Protein AF-A0A7S1G9P9-F1 (afdb_monomer)

Structure (mmCIF, N/CA/C/O backbone):
data_AF-A0A7S1G9P9-F1
#
_entry.id   AF-A0A7S1G9P9-F1
#
loop_
_atom_site.group_PDB
_atom_site.id
_atom_site.type_symbol
_atom_site.label_atom_id
_atom_site.label_alt_id
_atom_site.label_comp_id
_atom_site.label_asym_id
_atom_site.label_entity_id
_atom_site.label_seq_id
_atom_site.pdbx_PDB_ins_code
_atom_site.Cartn_x
_atom_site.Cartn_y
_atom_site.Cartn_z
_atom_site.occupancy
_atom_site.B_iso_or_equiv
_atom_site.auth_seq_id
_atom_site.auth_comp_id
_atom_site.auth_asym_id
_atom_site.auth_atom_id
_atom_site.pdbx_PDB_model_num
ATOM 1 N N . ASP A 1 1 ? -105.209 -19.231 153.000 1.00 52.22 1 ASP A N 1
ATOM 2 C CA . ASP A 1 1 ? -105.250 -20.057 151.780 1.00 52.22 1 ASP A CA 1
ATOM 3 C C . ASP A 1 1 ? -103.892 -20.227 151.129 1.00 52.22 1 ASP A C 1
ATOM 5 O O . ASP A 1 1 ? -103.325 -19.283 150.591 1.00 52.22 1 ASP A O 1
ATOM 9 N N . ALA A 1 2 ? -103.395 -21.463 151.165 1.00 59.12 2 ALA A N 1
ATOM 10 C CA . ALA A 1 2 ? -102.141 -21.911 150.561 1.00 59.12 2 ALA A CA 1
ATOM 11 C C . ALA A 1 2 ? -102.110 -21.806 149.017 1.00 59.12 2 ALA A C 1
ATOM 13 O O . ALA A 1 2 ? -101.038 -21.854 148.422 1.00 59.12 2 ALA A O 1
ATOM 14 N N . ALA A 1 3 ? -103.263 -21.606 148.366 1.00 60.81 3 ALA A N 1
ATOM 15 C CA . ALA A 1 3 ? -103.388 -21.501 146.910 1.00 60.81 3 ALA A CA 1
ATOM 16 C C . ALA A 1 3 ? -102.737 -20.234 146.322 1.00 60.81 3 ALA A C 1
ATOM 18 O O . ALA A 1 3 ? -102.156 -20.283 145.240 1.00 60.81 3 ALA A O 1
ATOM 19 N N . VAL A 1 4 ? -102.784 -19.104 147.039 1.00 64.88 4 VAL A N 1
ATOM 20 C CA . VAL A 1 4 ? -102.130 -17.855 146.600 1.00 64.88 4 VAL A CA 1
ATOM 21 C C . VAL A 1 4 ? -100.609 -17.977 146.728 1.00 64.88 4 VAL A C 1
ATOM 23 O O . VAL A 1 4 ? -99.884 -17.596 145.816 1.00 64.88 4 VAL A O 1
ATOM 26 N N . ALA A 1 5 ? -100.123 -18.596 147.808 1.00 64.06 5 ALA A N 1
ATOM 27 C CA . ALA A 1 5 ? -98.699 -18.868 148.002 1.00 64.06 5 ALA A CA 1
ATOM 28 C C . ALA A 1 5 ? -98.141 -19.868 146.969 1.00 64.06 5 ALA A C 1
ATOM 30 O O . ALA A 1 5 ? -97.033 -19.674 146.477 1.00 64.06 5 ALA A O 1
ATOM 31 N N . ALA A 1 6 ? -98.916 -20.892 146.587 1.00 70.94 6 ALA A N 1
ATOM 32 C CA . ALA A 1 6 ? -98.535 -21.853 145.550 1.00 70.94 6 ALA A CA 1
ATOM 33 C C . ALA A 1 6 ? -98.435 -21.207 144.157 1.00 70.94 6 ALA A C 1
ATOM 35 O O . ALA A 1 6 ? -97.444 -21.422 143.468 1.00 70.94 6 ALA A O 1
ATOM 36 N N . ARG A 1 7 ? -99.394 -20.346 143.779 1.00 74.06 7 ARG A N 1
ATOM 37 C CA . ARG A 1 7 ? -99.351 -19.598 142.507 1.00 74.06 7 ARG A CA 1
ATOM 38 C C . ARG A 1 7 ? -98.214 -18.579 142.454 1.00 74.06 7 ARG A C 1
ATOM 40 O O . ARG A 1 7 ? -97.624 -18.390 141.400 1.00 74.06 7 ARG A O 1
ATOM 47 N N . ILE A 1 8 ? -97.886 -17.940 143.580 1.00 73.44 8 ILE A N 1
ATOM 48 C CA . ILE A 1 8 ? -96.719 -17.050 143.682 1.00 73.44 8 ILE A CA 1
ATOM 49 C C . ILE A 1 8 ? -95.415 -17.852 143.552 1.00 73.44 8 ILE A C 1
ATOM 51 O O . ILE A 1 8 ? -94.499 -17.407 142.870 1.00 73.44 8 ILE A O 1
ATOM 55 N N . ALA A 1 9 ? -95.330 -19.043 144.154 1.00 73.75 9 ALA A N 1
ATOM 56 C CA . ALA A 1 9 ? -94.164 -19.918 144.034 1.00 73.75 9 ALA A CA 1
ATOM 57 C C . ALA A 1 9 ?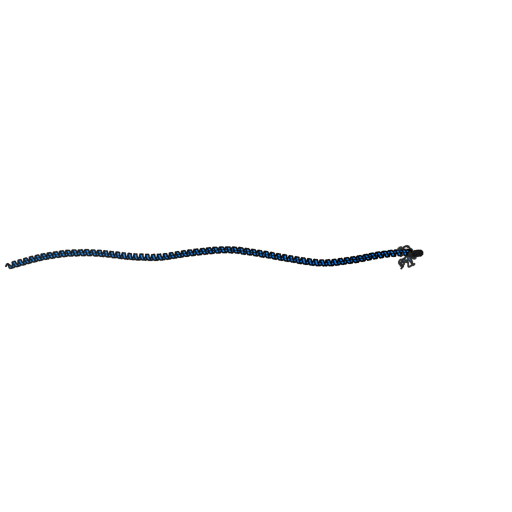 -94.001 -20.509 142.620 1.00 73.75 9 ALA A C 1
ATOM 59 O O . ALA A 1 9 ? -92.878 -20.653 142.146 1.00 73.75 9 ALA A O 1
ATOM 60 N N . GLU A 1 10 ? -95.100 -20.835 141.942 1.00 77.38 10 GLU A N 1
ATOM 61 C CA . GLU A 1 10 ? -95.117 -21.297 140.550 1.00 77.38 10 GLU A CA 1
ATOM 62 C C . GLU A 1 10 ? -94.720 -20.174 139.588 1.00 77.38 10 GLU A C 1
ATOM 64 O O . GLU A 1 10 ? -93.777 -20.344 138.820 1.00 77.38 10 GLU A O 1
ATOM 69 N N . ALA A 1 11 ? -95.307 -18.982 139.736 1.00 77.38 11 ALA A N 1
ATOM 70 C CA . ALA A 1 11 ? -94.913 -17.796 138.978 1.00 77.38 11 ALA A CA 1
ATOM 71 C C . ALA A 1 11 ? -93.448 -17.394 139.231 1.00 77.38 11 ALA A C 1
ATOM 73 O O . ALA A 1 11 ? -92.773 -16.927 138.319 1.00 77.38 11 ALA A O 1
ATOM 74 N N . ALA A 1 12 ? -92.924 -17.596 140.446 1.00 77.06 12 ALA A N 1
ATOM 75 C CA . ALA A 1 12 ? -91.512 -17.368 140.752 1.00 77.06 12 ALA A CA 1
ATOM 76 C C . ALA A 1 12 ? -90.592 -18.387 140.058 1.00 77.06 12 ALA A C 1
ATOM 78 O O . ALA A 1 12 ? -89.551 -17.994 139.538 1.00 77.06 12 ALA A O 1
ATOM 79 N N . ARG A 1 13 ? -90.979 -19.672 139.994 1.00 78.81 13 ARG A N 1
ATOM 80 C CA . ARG A 1 13 ? -90.234 -20.699 139.241 1.00 78.81 13 ARG A CA 1
ATOM 81 C C . ARG A 1 13 ? -90.278 -20.449 137.739 1.00 78.81 13 ARG A C 1
ATOM 83 O O . ARG A 1 13 ? -89.251 -20.580 137.084 1.00 78.81 13 ARG A O 1
ATOM 90 N N . GLU A 1 14 ? -91.432 -20.067 137.200 1.00 81.44 14 GLU A N 1
ATOM 91 C CA . GLU A 1 14 ? -91.577 -19.695 135.790 1.00 81.44 14 GLU A CA 1
ATOM 92 C C . GLU A 1 14 ? -90.767 -18.440 135.460 1.00 81.44 14 GLU A C 1
ATOM 94 O O . GLU A 1 14 ? -90.080 -18.407 134.445 1.00 81.44 14 GLU A O 1
ATOM 99 N N . ALA A 1 15 ? -90.769 -17.430 136.334 1.00 79.00 15 ALA A N 1
ATOM 100 C CA . ALA A 1 15 ? -89.929 -16.246 136.175 1.00 79.00 15 ALA A CA 1
ATOM 101 C C . ALA A 1 15 ? -88.429 -16.583 136.251 1.00 79.00 15 ALA A C 1
ATOM 103 O O . ALA A 1 15 ? -87.634 -16.011 135.505 1.00 79.00 15 ALA A O 1
ATOM 104 N N . GLU A 1 16 ? -88.026 -17.521 137.113 1.00 81.69 16 GLU A N 1
ATOM 105 C CA . GLU A 1 16 ? -86.642 -17.995 137.209 1.00 81.69 16 GLU A CA 1
ATOM 106 C C . GLU A 1 16 ? -86.222 -18.795 135.964 1.00 81.69 16 GLU A C 1
ATOM 108 O O . GLU A 1 16 ? -85.123 -18.598 135.444 1.00 81.69 16 GLU A O 1
ATOM 113 N N . GLU A 1 17 ? -87.102 -19.651 135.446 1.00 82.81 17 GLU A N 1
ATOM 114 C CA . GLU A 1 17 ? -86.876 -20.425 134.224 1.00 82.81 17 GLU A CA 1
ATOM 115 C C . GLU A 1 17 ? -86.828 -19.522 132.985 1.00 82.81 17 GLU A C 1
ATOM 117 O O . GLU A 1 17 ? -85.886 -19.596 132.198 1.00 82.81 17 GLU A O 1
ATOM 122 N N . LEU A 1 18 ? -87.763 -18.577 132.857 1.00 83.75 18 LEU A N 1
ATOM 123 C CA . LEU A 1 18 ? -87.737 -17.555 131.810 1.00 83.75 18 LEU A CA 1
ATOM 124 C C . LEU A 1 18 ? -86.490 -16.671 131.918 1.00 83.75 18 LEU A C 1
ATOM 126 O O . LEU A 1 18 ? -85.924 -16.299 130.893 1.00 83.75 18 LEU A O 1
ATOM 130 N N . SER A 1 19 ? -86.015 -16.370 133.130 1.00 83.06 19 SER A N 1
ATOM 131 C CA . SER A 1 19 ? -84.755 -15.648 133.355 1.00 83.06 19 SER A CA 1
ATOM 132 C C . SER A 1 19 ? -83.538 -16.459 132.888 1.00 83.06 19 SER A C 1
ATOM 134 O O . SER A 1 19 ? -82.663 -15.917 132.207 1.00 83.06 19 SER A O 1
ATOM 136 N N . LYS A 1 20 ? -83.500 -17.773 133.157 1.00 84.56 20 LYS A N 1
ATOM 137 C CA . LYS A 1 20 ? -82.455 -18.692 132.660 1.00 84.56 20 LYS A CA 1
ATOM 138 C C . LYS A 1 20 ? -82.486 -18.833 131.136 1.00 84.56 20 LYS A C 1
ATOM 140 O O . LYS A 1 20 ? -81.432 -18.798 130.493 1.00 84.56 20 LYS A O 1
ATOM 145 N N . GLN A 1 21 ? -83.673 -18.929 130.542 1.00 86.06 21 GLN A N 1
ATOM 146 C CA . GLN A 1 21 ? -83.865 -18.965 129.090 1.00 86.06 21 GLN A CA 1
ATOM 147 C C . GLN A 1 21 ? -83.469 -17.636 128.431 1.00 86.06 21 GLN A C 1
ATOM 149 O O . GLN A 1 21 ? -82.783 -17.626 127.412 1.00 86.06 21 GLN A O 1
ATOM 154 N N . LEU A 1 22 ? -83.792 -16.496 129.048 1.00 86.12 22 LEU A N 1
ATOM 155 C CA . LEU A 1 22 ? -83.319 -15.180 128.609 1.00 86.12 22 LEU A CA 1
ATOM 156 C C . LEU A 1 22 ? -81.799 -15.051 128.719 1.00 86.12 22 LEU A C 1
ATOM 158 O O . LEU A 1 22 ? -81.176 -14.482 127.826 1.00 86.12 22 LEU A O 1
ATOM 162 N N . ALA A 1 23 ? -81.184 -15.574 129.780 1.00 84.06 23 ALA A N 1
ATOM 163 C CA . ALA A 1 23 ? -79.733 -15.556 129.950 1.00 84.06 23 ALA A CA 1
ATOM 164 C C . ALA A 1 23 ? -79.017 -16.418 128.893 1.00 84.06 23 ALA A C 1
ATOM 166 O O . ALA A 1 23 ? -78.029 -15.978 128.305 1.00 84.06 23 ALA A O 1
ATOM 167 N N . THR A 1 24 ? -79.541 -17.609 128.591 1.00 85.69 24 THR A N 1
ATOM 168 C CA . THR A 1 24 ? -79.005 -18.507 127.550 1.00 85.69 24 THR A CA 1
ATOM 169 C C . THR A 1 24 ? -79.242 -17.970 126.136 1.00 85.69 24 THR A C 1
ATOM 171 O O . THR A 1 24 ? -78.318 -17.973 125.320 1.00 85.69 24 THR A O 1
ATOM 174 N N . ALA A 1 25 ? -80.422 -17.416 125.846 1.00 85.94 25 ALA A N 1
ATOM 175 C CA . ALA A 1 25 ? -80.708 -16.721 124.590 1.00 85.94 25 ALA A CA 1
ATOM 176 C C . ALA A 1 25 ? -79.814 -15.480 124.403 1.00 85.94 25 ALA A C 1
ATOM 178 O O . ALA A 1 25 ? -79.300 -15.237 123.314 1.00 85.94 25 ALA A O 1
ATOM 179 N N . ARG A 1 26 ? -79.547 -14.716 125.473 1.00 87.38 26 ARG A N 1
ATOM 180 C CA . ARG A 1 26 ? -78.592 -13.593 125.441 1.00 87.38 26 ARG A CA 1
ATOM 181 C C . ARG A 1 26 ? -77.159 -14.063 125.203 1.00 87.38 26 ARG A C 1
ATOM 183 O O . ARG A 1 26 ? -76.453 -13.437 124.420 1.00 87.38 26 ARG A O 1
ATOM 190 N N . GLY A 1 27 ? -76.738 -15.163 125.828 1.00 87.94 27 GLY A N 1
ATOM 191 C CA . GLY A 1 27 ? -75.409 -15.747 125.624 1.00 87.94 27 GLY A CA 1
ATOM 192 C C . GLY A 1 27 ? -75.198 -16.275 124.202 1.00 87.94 27 GLY A C 1
ATOM 193 O O . GLY A 1 27 ? -74.162 -16.018 123.592 1.00 87.94 27 GLY A O 1
ATOM 194 N N . THR A 1 28 ? -76.197 -16.957 123.638 1.00 88.06 28 THR A N 1
ATOM 195 C CA . THR A 1 28 ? -76.167 -17.437 122.245 1.00 88.06 28 THR A CA 1
ATOM 196 C C . THR A 1 28 ? -76.228 -16.286 121.243 1.00 88.06 28 THR A C 1
ATOM 198 O O . THR A 1 28 ? -75.443 -16.273 120.301 1.00 88.06 28 THR A O 1
ATOM 201 N N . ALA A 1 29 ? -77.060 -15.267 121.476 1.00 88.06 29 ALA A N 1
ATOM 202 C CA . ALA A 1 29 ? -77.083 -14.059 120.652 1.00 88.06 29 ALA A CA 1
ATOM 203 C C . ALA A 1 29 ? -75.747 -13.297 120.698 1.00 88.06 29 ALA A C 1
ATOM 205 O O . ALA A 1 29 ? -75.273 -12.837 119.662 1.00 88.06 29 ALA A O 1
ATOM 206 N N . ALA A 1 30 ? -75.110 -13.201 121.871 1.00 88.00 30 ALA A N 1
ATOM 207 C CA . ALA A 1 30 ? -73.782 -12.606 122.011 1.00 88.00 30 ALA A CA 1
ATOM 208 C C . ALA A 1 30 ? -72.706 -13.415 121.268 1.00 88.00 30 ALA A C 1
ATOM 210 O O . ALA A 1 30 ? -71.861 -12.828 120.596 1.00 88.00 30 ALA A O 1
ATOM 211 N N . ARG A 1 31 ? -72.766 -14.753 121.324 1.00 90.06 31 ARG A N 1
ATOM 212 C CA . ARG A 1 31 ? -71.860 -15.640 120.580 1.00 90.06 31 ARG A CA 1
ATOM 213 C C . ARG A 1 31 ? -72.041 -15.507 119.070 1.00 90.06 31 ARG A C 1
ATOM 215 O O . ARG A 1 31 ? -71.058 -15.300 118.370 1.00 90.06 31 ARG A O 1
ATOM 222 N N . ASN A 1 32 ? -73.281 -15.549 118.590 1.00 90.44 32 ASN A N 1
ATOM 223 C CA . ASN A 1 32 ? -73.597 -15.388 117.172 1.00 90.44 32 ASN A CA 1
ATOM 224 C C . ASN A 1 32 ? -73.194 -13.998 116.668 1.00 90.44 32 ASN A C 1
ATOM 226 O O . ASN A 1 32 ? -72.708 -13.876 115.550 1.00 90.44 32 ASN A O 1
ATOM 230 N N . ARG A 1 33 ? -73.346 -12.951 117.493 1.00 90.56 33 ARG A N 1
ATOM 231 C CA . ARG A 1 33 ? -72.864 -11.605 117.162 1.00 90.56 33 ARG A CA 1
ATOM 232 C C . ARG A 1 33 ? -71.337 -11.569 117.063 1.00 90.56 33 ARG A C 1
ATOM 234 O O . ARG A 1 33 ? -70.830 -11.056 116.077 1.00 90.56 33 ARG A O 1
ATOM 241 N N . ALA A 1 34 ? -70.618 -12.170 118.011 1.00 90.25 34 ALA A N 1
ATOM 242 C CA . ALA A 1 34 ? -69.158 -12.251 117.958 1.00 90.25 34 ALA A CA 1
ATOM 243 C C . ALA A 1 34 ? -68.649 -13.089 116.766 1.00 90.25 34 ALA A C 1
ATOM 245 O O . ALA A 1 34 ? -67.627 -12.762 116.169 1.00 90.25 34 ALA A O 1
ATOM 246 N N . GLU A 1 35 ? -69.344 -14.169 116.400 1.00 92.12 35 GLU A N 1
ATOM 247 C CA . GLU A 1 35 ? -69.029 -14.976 115.212 1.00 92.12 35 GLU A CA 1
ATOM 248 C C . GLU A 1 35 ? -69.340 -14.225 113.911 1.00 92.12 35 GLU A C 1
ATOM 250 O O . GLU A 1 35 ? -68.529 -14.267 112.988 1.00 92.12 35 GLU A O 1
ATOM 255 N N . ALA A 1 36 ? -70.447 -13.479 113.849 1.00 92.19 36 ALA A N 1
ATOM 256 C CA . ALA A 1 36 ? -70.775 -12.617 112.716 1.00 92.19 36 ALA A CA 1
ATOM 257 C C . ALA A 1 36 ? -69.773 -11.465 112.562 1.00 92.19 36 ALA A C 1
ATOM 259 O O . ALA A 1 36 ? -69.344 -11.187 111.449 1.00 92.19 36 ALA A O 1
ATOM 260 N N . GLU A 1 37 ? -69.345 -10.839 113.662 1.00 92.38 37 GLU A N 1
ATOM 261 C CA . GLU A 1 37 ? -68.289 -9.819 113.659 1.00 92.38 37 GLU A CA 1
ATOM 262 C C . GLU A 1 37 ? -66.961 -10.403 113.158 1.00 92.38 37 GLU A C 1
ATOM 264 O O . GLU A 1 37 ? -66.333 -9.821 112.277 1.00 92.38 37 GLU A O 1
ATOM 269 N N . LYS A 1 38 ? -66.566 -11.597 113.623 1.00 93.94 38 LYS A N 1
ATOM 270 C CA . LYS A 1 38 ? -65.375 -12.297 113.109 1.00 93.94 38 LYS A CA 1
ATOM 271 C C . LYS A 1 38 ? -65.489 -12.624 111.619 1.00 93.94 38 LYS A C 1
ATOM 273 O O . LYS A 1 38 ? -64.555 -12.351 110.868 1.00 93.94 38 LYS A O 1
ATOM 278 N N . ALA A 1 39 ? -66.616 -13.179 111.176 1.00 93.19 39 ALA A N 1
ATOM 279 C CA . ALA A 1 39 ? -66.850 -13.483 109.766 1.00 93.19 39 ALA A CA 1
ATOM 280 C C . ALA A 1 39 ? -66.832 -12.213 108.906 1.00 93.19 39 ALA A C 1
ATOM 282 O O . ALA A 1 39 ? -66.238 -12.217 107.832 1.00 93.19 39 ALA A O 1
ATOM 283 N N . GLN A 1 40 ? -67.406 -11.114 109.401 1.00 93.31 40 GLN A N 1
ATOM 284 C CA . GLN A 1 40 ? -67.388 -9.822 108.725 1.00 93.31 40 GLN A CA 1
ATOM 285 C C . GLN A 1 40 ? -65.957 -9.294 108.589 1.00 93.31 40 GLN A C 1
ATOM 287 O O . GLN A 1 40 ? -65.548 -8.957 107.484 1.00 93.31 40 GLN A O 1
ATOM 292 N N . THR A 1 41 ? -65.154 -9.333 109.660 1.00 93.56 41 THR A N 1
ATOM 293 C CA . THR A 1 41 ? -63.737 -8.936 109.574 1.00 93.56 41 THR A CA 1
ATOM 294 C C . THR A 1 41 ? -62.936 -9.799 108.596 1.00 93.56 41 THR A C 1
ATOM 296 O O . THR A 1 41 ? -62.088 -9.272 107.883 1.00 93.56 41 THR A O 1
ATOM 299 N N . ALA A 1 42 ? -63.222 -11.104 108.504 1.00 94.06 42 ALA A N 1
ATOM 300 C CA . ALA A 1 42 ? -62.576 -11.993 107.538 1.00 94.06 42 ALA A CA 1
ATOM 301 C C . ALA A 1 42 ? -63.010 -11.704 106.090 1.00 94.06 42 ALA A C 1
ATOM 303 O O . ALA A 1 42 ? -62.177 -11.723 105.188 1.00 94.06 42 ALA A O 1
ATOM 304 N N . VAL A 1 43 ? -64.293 -11.402 105.860 1.00 95.50 43 VAL A N 1
ATOM 305 C CA . VAL A 1 43 ? -64.803 -10.976 104.546 1.00 95.50 43 VAL A CA 1
ATOM 306 C C . VAL A 1 43 ? -64.173 -9.653 104.127 1.00 95.50 43 VAL A C 1
ATOM 308 O O . VAL A 1 43 ? -63.791 -9.506 102.970 1.00 95.50 43 VAL A O 1
ATOM 311 N N . ASP A 1 44 ? -64.041 -8.703 105.049 1.00 93.94 44 ASP A N 1
ATOM 312 C CA . ASP A 1 44 ? -63.436 -7.404 104.761 1.00 93.94 44 ASP A CA 1
ATOM 313 C C . ASP A 1 44 ? -61.930 -7.535 104.481 1.00 93.94 44 ASP A C 1
ATOM 315 O O . ASP A 1 44 ? -61.436 -6.915 103.541 1.00 93.94 44 ASP A O 1
ATOM 319 N N . ALA A 1 45 ? -61.221 -8.414 105.200 1.00 94.31 45 ALA A N 1
ATOM 320 C CA . ALA A 1 45 ? -59.829 -8.756 104.903 1.00 94.31 45 ALA A CA 1
ATOM 321 C C . ALA A 1 45 ? -59.678 -9.407 103.516 1.00 94.31 45 ALA A C 1
ATOM 323 O O . ALA A 1 45 ? -58.871 -8.952 102.711 1.00 94.31 45 ALA A O 1
ATOM 324 N N . ALA A 1 46 ? -60.510 -10.402 103.191 1.00 94.81 46 ALA A N 1
ATOM 325 C CA . ALA A 1 46 ? -60.488 -11.055 101.882 1.00 94.81 46 ALA A CA 1
ATOM 326 C C . ALA A 1 46 ? -60.855 -10.092 100.738 1.00 94.81 46 ALA A C 1
ATOM 328 O O . ALA A 1 46 ? -60.317 -10.194 99.639 1.00 94.81 46 ALA A O 1
ATOM 329 N N . ARG A 1 47 ? -61.762 -9.135 100.982 1.00 94.94 47 ARG A N 1
ATOM 330 C CA . ARG A 1 47 ? -62.086 -8.070 100.020 1.00 94.94 47 ARG A CA 1
ATOM 331 C C . ARG A 1 47 ? -60.913 -7.123 99.802 1.00 94.94 47 ARG A C 1
ATOM 333 O O . ARG A 1 47 ? -60.690 -6.726 98.664 1.00 94.94 47 ARG A O 1
ATOM 340 N N . ALA A 1 48 ? -60.185 -6.771 100.860 1.00 94.88 48 ALA A N 1
ATOM 341 C CA . ALA A 1 48 ? -58.988 -5.946 100.751 1.00 94.88 48 ALA A CA 1
ATOM 342 C C . ALA A 1 48 ? -57.879 -6.671 99.971 1.00 94.88 48 ALA A C 1
ATOM 344 O O . ALA A 1 48 ? -57.305 -6.086 99.060 1.00 94.88 48 ALA A O 1
ATOM 345 N N . GLU A 1 49 ? -57.634 -7.954 100.255 1.00 95.88 49 GLU A N 1
ATOM 346 C CA . GLU A 1 49 ? -56.676 -8.773 99.497 1.00 95.88 49 GLU A CA 1
ATOM 347 C C . GLU A 1 49 ? -57.076 -8.907 98.024 1.00 95.88 49 GLU A C 1
ATOM 349 O O . GLU A 1 49 ? -56.243 -8.722 97.140 1.00 95.88 49 GLU A O 1
ATOM 354 N N . LEU A 1 50 ? -58.358 -9.167 97.743 1.00 95.94 50 LEU A N 1
ATOM 355 C CA . LEU A 1 50 ? -58.857 -9.233 96.372 1.00 95.94 50 LEU A CA 1
ATOM 356 C C . LEU A 1 50 ? -58.639 -7.909 95.634 1.00 95.94 50 LEU A C 1
ATOM 358 O O . LEU A 1 50 ? -58.246 -7.945 94.474 1.00 95.94 50 LEU A O 1
ATOM 362 N N . ALA A 1 51 ? -58.863 -6.769 96.298 1.00 95.38 51 ALA A N 1
ATOM 363 C CA . ALA A 1 51 ? -58.643 -5.450 95.713 1.00 95.38 51 ALA A CA 1
ATOM 364 C C . ALA A 1 51 ? -57.169 -5.231 95.330 1.00 95.38 51 ALA A C 1
ATOM 366 O O . ALA A 1 51 ? -56.896 -4.828 94.201 1.00 95.38 51 ALA A O 1
ATOM 367 N N . VAL A 1 52 ? -56.233 -5.577 96.223 1.00 96.19 52 VAL A N 1
ATOM 368 C CA . VAL A 1 52 ? -54.787 -5.482 95.953 1.00 96.19 52 VAL A CA 1
ATOM 369 C C . VAL A 1 52 ? -54.389 -6.381 94.783 1.00 96.19 52 VAL A C 1
ATOM 371 O O . VAL A 1 52 ? -53.770 -5.914 93.836 1.00 96.19 52 VAL A O 1
ATOM 374 N N . VAL A 1 53 ? -54.814 -7.648 94.781 1.00 96.00 53 VAL A N 1
ATOM 375 C CA . VAL A 1 53 ? -54.488 -8.586 93.692 1.00 96.00 53 VAL A CA 1
ATOM 376 C C . VAL A 1 53 ? -55.096 -8.141 92.360 1.00 96.00 53 VAL A C 1
ATOM 378 O O . VAL A 1 53 ? -54.498 -8.353 91.306 1.00 96.00 53 VAL A O 1
ATOM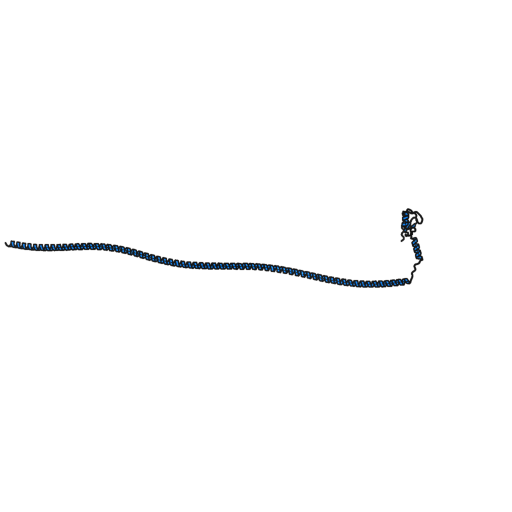 381 N N . THR A 1 54 ? -56.286 -7.530 92.367 1.00 95.50 54 THR A N 1
ATOM 382 C CA . THR A 1 54 ? -56.865 -6.978 91.134 1.00 95.50 54 THR A CA 1
ATOM 383 C C . THR A 1 54 ? -56.090 -5.777 90.609 1.00 95.50 54 THR A C 1
ATOM 385 O O . THR A 1 54 ? -55.930 -5.680 89.398 1.00 95.50 54 THR A O 1
ATOM 388 N N . GLU A 1 55 ? -55.585 -4.913 91.490 1.00 96.06 55 GLU A N 1
ATOM 389 C CA . GLU A 1 55 ? -54.753 -3.768 91.109 1.00 96.06 55 GLU A CA 1
ATOM 390 C C . GLU A 1 55 ? -53.410 -4.240 90.537 1.00 96.06 55 GLU A C 1
ATOM 392 O O . GLU A 1 55 ? -53.070 -3.878 89.414 1.00 96.06 55 GLU A O 1
ATOM 397 N N . GLU A 1 56 ? -52.723 -5.163 91.218 1.00 96.62 56 GLU A N 1
ATOM 398 C CA . GLU A 1 56 ? -51.479 -5.776 90.726 1.00 96.62 56 GLU A CA 1
ATOM 399 C C . GLU A 1 56 ? -51.676 -6.484 89.375 1.00 96.62 56 GLU A C 1
ATOM 401 O O . GLU A 1 56 ? -50.844 -6.377 88.473 1.00 96.62 56 GLU A O 1
ATOM 406 N N . ARG A 1 57 ? -52.794 -7.203 89.195 1.00 96.56 57 ARG A N 1
ATOM 407 C CA . ARG A 1 57 ? -53.142 -7.818 87.906 1.00 96.56 57 ARG A CA 1
ATOM 408 C C . ARG A 1 57 ? -53.284 -6.757 86.818 1.00 96.56 57 ARG A C 1
ATOM 410 O O . ARG A 1 57 ? -52.793 -6.974 85.715 1.00 96.56 57 ARG A O 1
ATOM 417 N N . ASP A 1 58 ? -53.988 -5.666 87.098 1.00 96.31 58 ASP A N 1
ATOM 418 C CA . ASP A 1 58 ? -54.252 -4.620 86.109 1.00 96.31 58 ASP A CA 1
ATOM 419 C C . ASP A 1 58 ? -52.966 -3.878 85.721 1.00 96.31 58 ASP A C 1
ATOM 421 O O . ASP A 1 58 ? -52.751 -3.603 84.538 1.00 96.31 58 ASP A O 1
ATOM 425 N N . GLU A 1 59 ? -52.060 -3.656 86.675 1.00 97.06 59 GLU A N 1
ATOM 426 C CA . GLU A 1 59 ? -50.716 -3.133 86.413 1.00 97.06 59 GLU A CA 1
ATOM 427 C C . GLU A 1 59 ? -49.892 -4.083 85.532 1.00 97.06 59 GLU A C 1
ATOM 429 O O . GLU A 1 59 ? -49.375 -3.668 84.493 1.00 97.06 59 GLU A O 1
ATOM 434 N N . LEU A 1 60 ? -49.832 -5.374 85.876 1.00 96.25 60 LEU A N 1
ATOM 435 C CA . LEU A 1 60 ? -49.113 -6.373 85.077 1.00 96.25 60 LEU A CA 1
ATOM 436 C C . LEU A 1 60 ? -49.696 -6.522 83.667 1.00 96.25 60 LEU A C 1
ATOM 438 O O . LEU A 1 60 ? -48.950 -6.702 82.706 1.00 96.25 60 LEU A O 1
ATOM 442 N N . MET A 1 61 ? -51.020 -6.439 83.518 1.00 97.06 61 MET A N 1
ATOM 443 C CA . MET A 1 61 ? -51.666 -6.474 82.205 1.00 97.06 61 MET A CA 1
ATOM 444 C C . MET A 1 61 ? -51.266 -5.265 81.355 1.00 97.06 61 MET A C 1
ATOM 446 O O . MET A 1 61 ? -50.923 -5.440 80.187 1.00 97.06 61 MET A O 1
ATOM 450 N N . SER A 1 62 ? -51.224 -4.068 81.947 1.00 96.94 62 SER A N 1
ATOM 451 C CA . SER A 1 62 ? -50.731 -2.855 81.284 1.00 96.94 62 SER A CA 1
ATOM 452 C C . SER A 1 62 ? -49.265 -2.994 80.842 1.00 96.94 62 SER A C 1
ATOM 454 O O . SER A 1 62 ? -48.910 -2.634 79.717 1.00 96.94 62 SER A O 1
ATOM 456 N N . GLU A 1 63 ? -48.405 -3.590 81.676 1.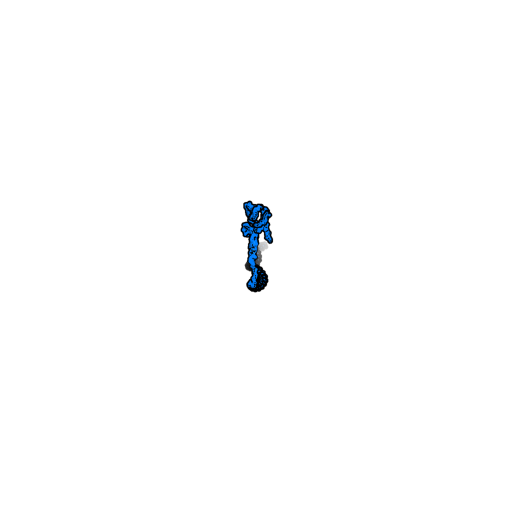00 97.62 63 GLU A N 1
ATOM 457 C CA . GLU A 1 63 ? -47.010 -3.864 81.306 1.00 97.62 63 GLU A CA 1
ATOM 458 C C . GLU A 1 63 ? -46.890 -4.873 80.155 1.00 97.62 63 GLU A C 1
ATOM 460 O O . GLU A 1 63 ? -46.101 -4.667 79.228 1.00 97.62 63 GLU A O 1
ATOM 465 N N . VAL A 1 64 ? -47.686 -5.947 80.170 1.00 97.44 64 VAL A N 1
ATOM 466 C CA . VAL A 1 64 ? -47.712 -6.945 79.088 1.00 97.44 64 VAL A CA 1
ATOM 467 C C . VAL A 1 64 ? -48.169 -6.312 77.776 1.00 97.44 64 VAL A C 1
ATOM 469 O O . VAL A 1 64 ? -47.571 -6.587 76.733 1.00 97.44 64 VAL A O 1
ATOM 472 N N . GLU A 1 65 ? -49.185 -5.450 77.808 1.00 97.31 65 GLU A N 1
ATOM 473 C CA . GLU A 1 65 ? -49.648 -4.709 76.631 1.00 97.31 65 GLU A CA 1
ATOM 474 C C . GLU A 1 65 ? -48.554 -3.774 76.092 1.00 97.31 65 GLU A C 1
ATOM 476 O O . GLU A 1 65 ? -48.275 -3.783 74.889 1.00 97.31 65 GLU A O 1
ATOM 481 N N . ALA A 1 66 ? -47.860 -3.041 76.970 1.00 97.62 66 ALA A N 1
ATOM 482 C CA . ALA A 1 66 ? -46.761 -2.158 76.585 1.00 97.62 66 ALA A CA 1
ATOM 483 C C . ALA A 1 66 ? -45.582 -2.921 75.952 1.00 97.62 66 ALA A C 1
ATOM 485 O O . ALA A 1 66 ? -45.053 -2.509 74.915 1.00 97.62 66 ALA A O 1
ATOM 486 N N . ILE A 1 67 ? -45.185 -4.056 76.539 1.00 97.19 67 ILE A N 1
ATOM 487 C CA . ILE A 1 67 ? -44.123 -4.920 76.001 1.00 97.19 67 ILE A CA 1
ATOM 488 C C . ILE A 1 67 ? -44.553 -5.536 74.668 1.00 97.19 67 ILE A C 1
ATOM 490 O O . ILE A 1 67 ? -43.743 -5.608 73.743 1.00 97.19 67 ILE A O 1
ATOM 494 N N . SER A 1 68 ? -45.814 -5.957 74.546 1.00 96.88 68 SER A N 1
ATOM 495 C CA . SER A 1 68 ? -46.343 -6.544 73.310 1.00 96.88 68 SER A CA 1
ATOM 496 C C . SER A 1 68 ? -46.318 -5.532 72.167 1.00 96.88 68 SER A C 1
ATOM 498 O O . SER A 1 68 ? -45.778 -5.843 71.107 1.00 96.88 68 SER A O 1
ATOM 500 N N . GLY A 1 69 ? -46.775 -4.298 72.406 1.00 97.62 69 GLY A N 1
ATOM 501 C CA . GLY A 1 69 ? -46.698 -3.219 71.417 1.00 97.62 69 GLY A CA 1
ATOM 502 C C . GLY A 1 69 ? -45.258 -2.904 71.000 1.00 97.62 69 GLY A C 1
ATOM 503 O O . GLY A 1 69 ? -44.947 -2.865 69.811 1.00 97.62 69 GLY A O 1
ATOM 504 N N . ALA A 1 70 ? -44.338 -2.784 71.965 1.00 97.56 70 ALA A N 1
ATOM 505 C CA . ALA A 1 70 ? -42.920 -2.574 71.667 1.00 97.56 70 ALA A CA 1
ATOM 506 C C . ALA A 1 70 ? -42.304 -3.745 70.876 1.00 97.56 70 ALA A C 1
ATOM 508 O O . ALA A 1 70 ? -41.452 -3.541 70.004 1.00 97.56 70 ALA A O 1
ATOM 509 N N . HIS A 1 71 ? -42.729 -4.981 71.156 1.00 97.62 71 HIS A N 1
ATOM 510 C CA . HIS A 1 71 ? -42.269 -6.149 70.420 1.00 97.62 71 HIS A CA 1
ATOM 511 C C . HIS A 1 71 ? -42.793 -6.154 68.982 1.00 97.62 71 HIS A C 1
ATOM 513 O O . HIS A 1 71 ? -42.006 -6.417 68.070 1.00 97.62 71 HIS A O 1
ATOM 519 N N . GLU A 1 72 ? -44.072 -5.847 68.770 1.00 97.88 72 GLU A N 1
ATOM 520 C CA . GLU A 1 72 ? -44.684 -5.728 67.443 1.00 97.88 72 GLU A CA 1
ATOM 521 C C . GLU A 1 72 ? -43.997 -4.641 66.607 1.00 97.88 72 GLU A C 1
ATOM 523 O O . GLU A 1 72 ? -43.599 -4.903 65.468 1.00 97.88 72 GLU A O 1
ATOM 528 N N . ASP A 1 73 ? -43.739 -3.468 67.192 1.00 98.00 73 ASP A N 1
ATOM 529 C CA . ASP A 1 73 ? -42.992 -2.387 66.542 1.00 98.00 73 ASP A CA 1
ATOM 530 C C . ASP A 1 73 ? -41.580 -2.836 66.142 1.00 98.00 73 ASP A C 1
ATOM 532 O O . ASP A 1 73 ? -41.139 -2.624 65.006 1.00 98.00 73 ASP A O 1
ATOM 536 N N . MET A 1 74 ? -40.866 -3.514 67.047 1.00 97.31 74 MET A N 1
ATOM 537 C CA . MET A 1 74 ? -39.534 -4.054 66.769 1.00 97.31 74 MET A CA 1
ATOM 538 C C . MET A 1 74 ? -39.569 -5.139 65.682 1.00 97.31 74 MET A C 1
ATOM 540 O O . MET A 1 74 ? -38.692 -5.172 64.815 1.00 97.31 74 MET A O 1
ATOM 544 N N . GLN A 1 75 ? -40.572 -6.023 65.686 1.00 97.56 75 GLN A N 1
ATOM 545 C CA . GLN A 1 75 ? -40.758 -7.025 64.633 1.00 97.56 75 GLN A CA 1
ATOM 546 C C . GLN A 1 75 ? -41.033 -6.358 63.279 1.00 97.56 75 GLN A C 1
ATOM 548 O O . GLN A 1 75 ? -40.428 -6.748 62.278 1.00 97.56 75 GLN A O 1
ATOM 553 N N . GLY A 1 76 ? -41.868 -5.315 63.246 1.00 97.56 76 GLY A N 1
ATOM 554 C CA . GLY A 1 76 ? -42.145 -4.528 62.045 1.00 97.56 76 GLY A CA 1
ATOM 555 C C . GLY A 1 76 ? -40.896 -3.836 61.494 1.00 97.56 76 GLY A C 1
ATOM 556 O O . GLY A 1 76 ? -40.622 -3.895 60.291 1.00 97.56 76 GLY A O 1
ATOM 557 N N . GLN A 1 77 ? -40.081 -3.241 62.370 1.00 97.38 77 GLN A N 1
ATOM 558 C CA . GLN A 1 77 ? -38.801 -2.639 61.987 1.00 97.38 77 GLN A CA 1
ATOM 559 C C . GLN A 1 77 ? -37.811 -3.681 61.451 1.00 97.38 77 GLN A C 1
ATOM 561 O O . GLN A 1 77 ? -37.212 -3.466 60.395 1.00 97.38 77 GLN A O 1
ATOM 566 N N . ASN A 1 78 ? -37.678 -4.831 62.117 1.00 97.06 78 ASN A N 1
ATOM 567 C CA . ASN A 1 78 ? -36.807 -5.918 61.664 1.00 97.06 78 ASN A CA 1
ATOM 568 C C . ASN A 1 78 ? -37.245 -6.478 60.306 1.00 97.06 78 ASN A C 1
ATOM 570 O O . ASN A 1 78 ? -36.406 -6.684 59.428 1.00 97.06 78 ASN A O 1
ATOM 574 N N . ALA A 1 79 ? -38.550 -6.667 60.088 1.00 97.62 79 ALA A N 1
ATOM 575 C CA . ALA A 1 79 ? -39.084 -7.103 58.801 1.00 97.62 79 ALA A CA 1
ATOM 576 C C . ALA A 1 79 ? -38.749 -6.104 57.682 1.00 97.62 79 ALA A C 1
ATOM 578 O O . ALA A 1 79 ? -38.315 -6.503 56.598 1.00 97.62 79 ALA A O 1
ATOM 579 N N . LYS A 1 80 ? -38.876 -4.799 57.959 1.00 97.94 80 LYS A N 1
ATOM 580 C CA . LYS A 1 80 ? -38.521 -3.736 57.012 1.00 97.94 80 LYS A CA 1
ATOM 581 C C . LYS A 1 80 ? -37.025 -3.720 56.689 1.00 97.94 80 LYS A C 1
ATOM 583 O O . LYS A 1 80 ? -36.666 -3.618 55.518 1.00 97.94 80 LYS A O 1
ATOM 588 N N . LEU A 1 81 ? -36.155 -3.843 57.693 1.00 98.00 81 LEU A N 1
ATOM 589 C CA . LEU A 1 81 ? -34.702 -3.887 57.489 1.00 98.00 81 LEU A CA 1
ATOM 590 C C . LEU A 1 81 ? -34.272 -5.128 56.695 1.00 98.00 81 LEU A C 1
ATOM 592 O O . LEU A 1 81 ? -33.430 -5.021 55.805 1.00 98.00 81 LEU A O 1
ATOM 596 N N . LEU A 1 82 ? -34.881 -6.287 56.958 1.00 97.81 82 LEU A N 1
ATOM 597 C CA . LEU A 1 82 ? -34.627 -7.513 56.196 1.00 97.81 82 LEU A CA 1
ATOM 598 C C . LEU A 1 82 ? -35.076 -7.392 54.736 1.00 97.81 82 LEU A C 1
ATOM 600 O O . LEU A 1 82 ? -34.365 -7.859 53.846 1.00 97.81 82 LEU A O 1
ATOM 604 N N . ALA A 1 83 ? -36.221 -6.755 54.473 1.00 97.44 83 ALA A N 1
ATOM 605 C CA . ALA A 1 83 ? -36.664 -6.473 53.109 1.00 97.44 83 ALA A CA 1
ATOM 606 C C . ALA A 1 83 ? -35.667 -5.554 52.383 1.00 97.44 83 ALA A C 1
ATOM 608 O O . ALA A 1 83 ? -35.190 -5.898 51.307 1.00 97.44 83 ALA A O 1
ATOM 609 N N . GLN A 1 84 ? -35.243 -4.460 53.026 1.00 97.81 84 GLN A N 1
ATOM 610 C CA . GLN A 1 84 ? -34.243 -3.544 52.465 1.00 97.81 84 GLN A CA 1
ATOM 611 C C . GLN A 1 84 ? -32.888 -4.215 52.200 1.00 97.81 84 GLN A C 1
ATOM 613 O O . GLN A 1 84 ? -32.227 -3.895 51.213 1.00 97.81 84 GLN A O 1
ATOM 618 N N . ALA A 1 85 ? -32.453 -5.133 53.069 1.00 97.31 85 ALA A N 1
ATOM 619 C CA . ALA A 1 85 ? -31.223 -5.891 52.863 1.00 97.31 85 ALA A CA 1
ATOM 620 C C . ALA A 1 85 ? -31.326 -6.802 51.630 1.00 97.31 85 ALA A C 1
ATOM 622 O O . ALA A 1 85 ? -30.409 -6.823 50.813 1.00 97.31 85 ALA A O 1
ATOM 623 N N . ARG A 1 86 ? -32.462 -7.489 51.456 1.00 97.56 86 ARG A N 1
ATOM 624 C CA . ARG A 1 86 ? -32.727 -8.327 50.275 1.00 97.56 86 ARG A CA 1
ATOM 625 C C . ARG A 1 86 ? -32.777 -7.511 48.987 1.00 97.56 86 ARG A C 1
ATOM 627 O O . ARG A 1 86 ? -32.181 -7.928 47.997 1.00 97.56 86 ARG A O 1
ATOM 634 N N . ASP A 1 87 ? -33.430 -6.352 49.012 1.00 97.44 87 ASP A N 1
ATOM 635 C CA . ASP A 1 87 ? -33.501 -5.459 47.851 1.00 97.44 87 ASP A CA 1
ATOM 636 C C . ASP A 1 87 ? -32.099 -4.974 47.456 1.00 97.44 87 ASP A C 1
ATOM 638 O O . ASP A 1 87 ? -31.705 -5.080 46.295 1.00 97.44 87 ASP A O 1
ATOM 642 N N . ARG A 1 88 ? -31.282 -4.560 48.435 1.00 97.56 88 ARG A N 1
ATOM 643 C CA . ARG A 1 88 ? -29.883 -4.180 48.183 1.00 97.56 88 ARG A CA 1
ATOM 644 C C . ARG A 1 88 ? -29.023 -5.333 47.682 1.00 97.56 88 ARG A C 1
ATOM 646 O O . ARG A 1 88 ? -28.173 -5.120 46.826 1.00 97.56 88 ARG A O 1
ATOM 653 N N . GLU A 1 89 ? -29.211 -6.549 48.187 1.00 97.62 89 GLU A N 1
ATOM 654 C CA . GLU A 1 89 ? -28.511 -7.726 47.661 1.00 97.62 89 GLU A CA 1
ATOM 655 C C . GLU A 1 89 ? -28.887 -8.005 46.202 1.00 97.62 89 GLU A C 1
ATOM 657 O O . GLU A 1 89 ? -28.016 -8.356 45.404 1.00 97.62 89 GLU A O 1
ATOM 662 N N . ALA A 1 90 ? -30.158 -7.827 45.832 1.00 97.50 90 ALA A N 1
ATOM 663 C CA . ALA A 1 90 ? -30.604 -7.963 44.451 1.00 97.50 90 ALA A CA 1
ATOM 664 C C . ALA A 1 90 ? -29.975 -6.889 43.546 1.00 97.50 90 ALA A C 1
ATOM 666 O O . ALA A 1 90 ? -29.440 -7.227 42.490 1.00 97.50 90 ALA A O 1
ATOM 667 N N . GLU A 1 91 ? -29.956 -5.627 43.983 1.00 97.44 91 GLU A N 1
ATOM 668 C CA . GLU A 1 91 ? -29.285 -4.524 43.279 1.00 97.44 91 GLU A CA 1
ATOM 669 C C . GLU A 1 91 ? -27.772 -4.753 43.134 1.00 97.44 91 GLU A C 1
ATOM 671 O O . GLU A 1 91 ? -27.191 -4.518 42.076 1.00 97.44 91 GLU A O 1
ATOM 676 N N . LEU A 1 92 ? -27.105 -5.256 44.176 1.00 97.44 92 LEU A N 1
ATOM 677 C CA . LEU A 1 92 ? -25.678 -5.566 44.105 1.00 97.44 92 LEU A CA 1
ATOM 678 C C . LEU A 1 92 ? -25.391 -6.674 43.090 1.00 97.44 92 LEU A C 1
ATOM 680 O O . LEU A 1 92 ? -24.412 -6.577 42.353 1.00 97.44 92 LEU A O 1
ATOM 684 N N . ARG A 1 93 ? -26.245 -7.700 43.003 1.00 97.62 93 ARG A N 1
ATOM 685 C CA . ARG A 1 93 ? -26.096 -8.771 42.005 1.00 97.62 93 ARG A CA 1
ATOM 686 C C . ARG A 1 93 ? -26.268 -8.256 40.578 1.00 97.62 93 ARG A C 1
ATOM 688 O O . ARG A 1 93 ? -25.496 -8.649 39.704 1.00 97.62 93 ARG A O 1
ATOM 695 N N . THR A 1 94 ? -27.239 -7.377 40.328 1.00 97.69 94 THR A N 1
ATOM 696 C CA . THR A 1 94 ? -27.432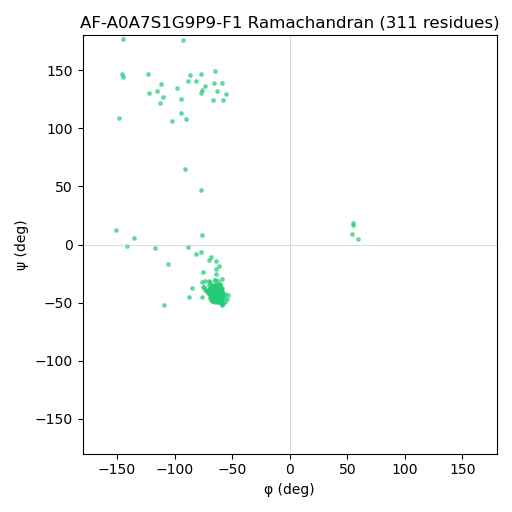 -6.802 38.986 1.00 97.69 94 THR A CA 1
ATOM 697 C C . THR A 1 94 ? -26.257 -5.911 38.591 1.00 97.69 94 THR A C 1
ATOM 699 O O . THR A 1 94 ? -25.741 -6.042 37.481 1.00 97.69 94 THR A O 1
ATOM 702 N N . LEU A 1 95 ? -25.757 -5.081 39.513 1.00 97.25 95 LEU A N 1
ATOM 703 C CA . LEU A 1 95 ? -24.558 -4.270 39.287 1.00 97.25 95 LEU A CA 1
ATOM 704 C C . LEU A 1 95 ? -23.311 -5.130 39.055 1.00 97.25 95 LEU A C 1
ATOM 706 O O . LEU A 1 95 ? -22.519 -4.822 38.169 1.00 97.25 95 LEU A O 1
ATOM 710 N N . GLN A 1 96 ? -23.141 -6.226 39.798 1.00 97.56 96 GLN A N 1
ATOM 711 C CA . GLN A 1 96 ? -22.035 -7.165 39.588 1.00 97.56 96 GLN A CA 1
ATOM 712 C C . GLN A 1 96 ? -22.071 -7.795 38.189 1.00 97.56 96 GLN A C 1
ATOM 714 O O . GLN A 1 96 ? -21.024 -7.871 37.547 1.00 97.56 96 GLN A O 1
ATOM 719 N N . SER A 1 97 ? -23.253 -8.184 37.692 1.00 97.19 97 SER A N 1
ATOM 720 C CA . SER A 1 97 ? -23.408 -8.682 36.314 1.00 97.19 97 SER A CA 1
ATOM 721 C C . SER A 1 97 ? -23.024 -7.615 35.292 1.00 97.19 97 SER A C 1
ATOM 723 O O . SER A 1 97 ? -22.198 -7.867 34.420 1.00 97.19 97 SER A O 1
ATOM 725 N N . ALA A 1 98 ? -23.542 -6.393 35.447 1.00 97.25 98 ALA A N 1
ATOM 726 C CA . ALA A 1 98 ? -23.252 -5.290 34.533 1.00 97.25 98 ALA A CA 1
ATOM 727 C C . ALA A 1 98 ? -21.755 -4.929 34.503 1.00 97.25 98 ALA A C 1
ATOM 729 O O . ALA A 1 98 ? -21.199 -4.659 33.440 1.00 97.25 98 ALA A O 1
ATOM 730 N N . VAL A 1 99 ? -21.075 -4.956 35.656 1.00 97.69 99 VAL A N 1
ATOM 731 C CA . VAL A 1 99 ? -19.623 -4.726 35.737 1.00 97.69 99 VAL A CA 1
ATOM 732 C C . VAL A 1 99 ? -18.845 -5.848 35.050 1.00 97.69 99 VAL A C 1
ATOM 734 O O . VAL A 1 99 ? -17.884 -5.560 34.337 1.00 97.69 99 VAL A O 1
ATOM 737 N N . ALA A 1 100 ? -19.250 -7.108 35.227 1.00 97.44 100 ALA A N 1
ATOM 738 C CA . ALA A 1 100 ? -18.613 -8.242 34.560 1.00 97.44 100 ALA A CA 1
ATOM 739 C C . ALA A 1 100 ? -18.778 -8.169 33.032 1.00 97.44 100 ALA A C 1
ATOM 741 O O . ALA A 1 100 ? -17.802 -8.342 32.300 1.00 97.44 100 ALA A O 1
ATOM 742 N N . GLU A 1 101 ? -19.978 -7.841 32.552 1.00 97.50 101 GLU A N 1
ATOM 743 C CA . GLU A 1 101 ? -20.267 -7.635 31.129 1.00 97.50 101 GLU A CA 1
ATOM 744 C C . GLU A 1 101 ? -19.459 -6.467 30.549 1.00 97.50 101 GLU A C 1
ATOM 746 O O . GLU A 1 101 ? -18.823 -6.610 29.504 1.00 97.50 101 GLU A O 1
ATOM 751 N N . ALA A 1 102 ? -19.404 -5.331 31.250 1.00 97.12 102 ALA A N 1
ATOM 752 C CA . ALA A 1 102 ? -18.617 -4.176 30.826 1.00 97.12 102 ALA A CA 1
ATOM 753 C C . ALA A 1 102 ? -17.108 -4.474 30.799 1.00 97.12 102 ALA A C 1
ATOM 755 O O . ALA A 1 102 ? -16.406 -4.023 29.892 1.00 97.12 102 ALA A O 1
ATOM 756 N N . ALA A 1 103 ? -16.598 -5.245 31.764 1.00 97.19 103 ALA A N 1
ATOM 757 C CA . ALA A 1 103 ? -15.203 -5.673 31.787 1.00 97.19 103 ALA A CA 1
ATOM 758 C C . ALA A 1 103 ? -14.878 -6.606 30.609 1.00 97.19 103 ALA A C 1
ATOM 760 O O . ALA A 1 103 ? -13.867 -6.401 29.939 1.00 97.19 103 ALA A O 1
ATOM 761 N N . ALA A 1 104 ? -15.755 -7.571 30.312 1.00 97.50 104 ALA A N 1
ATOM 762 C CA . ALA A 1 104 ? -15.604 -8.464 29.166 1.00 97.50 104 ALA A CA 1
ATOM 763 C C . ALA A 1 104 ? -15.643 -7.697 27.832 1.00 97.50 104 ALA A C 1
ATOM 765 O O . ALA A 1 104 ? -14.775 -7.893 26.983 1.00 97.50 104 ALA A O 1
ATOM 766 N N . ALA A 1 105 ? -16.588 -6.763 27.676 1.00 97.25 105 ALA A N 1
ATOM 767 C CA . ALA A 1 105 ? -16.684 -5.913 26.490 1.00 97.25 105 ALA A CA 1
ATOM 768 C C . ALA A 1 105 ? -15.444 -5.020 26.318 1.00 97.25 105 ALA A C 1
ATOM 770 O O . ALA A 1 105 ? -14.947 -4.853 25.205 1.00 97.25 105 ALA A O 1
ATOM 771 N N . LYS A 1 106 ? -14.908 -4.472 27.418 1.00 96.94 106 LYS A N 1
ATOM 772 C CA . LYS A 1 106 ? -13.675 -3.674 27.398 1.00 96.94 106 LYS A CA 1
ATOM 773 C C . LYS A 1 106 ? -12.467 -4.505 26.966 1.00 96.94 106 LYS A C 1
ATOM 775 O O . LYS A 1 106 ? -11.673 -4.021 26.164 1.00 96.94 106 LYS A O 1
ATOM 780 N N . GLU A 1 107 ? -12.327 -5.724 27.481 1.00 97.06 107 GLU A N 1
ATOM 781 C CA . GLU A 1 107 ? -11.234 -6.627 27.104 1.00 97.06 107 GLU A CA 1
ATOM 782 C C . GLU A 1 107 ? -11.322 -7.012 25.623 1.00 97.06 107 GLU A C 1
ATOM 784 O O . GLU A 1 107 ? -10.335 -6.922 24.890 1.00 97.06 107 GLU A O 1
ATOM 789 N N . GLN A 1 108 ? -12.525 -7.345 25.146 1.00 96.81 108 GLN A N 1
ATOM 790 C CA . GLN A 1 108 ? -12.756 -7.629 23.734 1.00 96.81 108 GLN A CA 1
ATOM 791 C C . GLN A 1 108 ? -12.399 -6.422 22.856 1.00 96.81 108 GLN A C 1
ATOM 793 O O . GLN A 1 108 ? -11.605 -6.566 21.925 1.00 96.81 108 GLN A O 1
ATOM 798 N N . ALA A 1 109 ? -12.895 -5.227 23.187 1.00 97.00 109 ALA A N 1
ATOM 799 C CA . ALA A 1 109 ? -12.594 -4.004 22.445 1.00 97.00 109 ALA A CA 1
ATOM 800 C C . ALA A 1 109 ? -11.088 -3.680 22.441 1.00 97.00 109 ALA A C 1
ATOM 802 O O . ALA A 1 109 ? -10.550 -3.262 21.416 1.00 97.00 109 ALA A O 1
ATOM 803 N N . ALA A 1 110 ? -10.384 -3.907 23.555 1.00 97.25 110 ALA A N 1
ATOM 804 C CA . ALA A 1 110 ? -8.935 -3.734 23.628 1.00 97.25 110 ALA A CA 1
ATOM 805 C C . ALA A 1 110 ? -8.191 -4.729 22.721 1.00 97.25 110 ALA A C 1
ATOM 807 O O . ALA A 1 110 ? -7.249 -4.341 22.025 1.00 97.25 110 ALA A O 1
ATOM 808 N N . SER A 1 111 ? -8.634 -5.990 22.679 1.00 96.69 111 SER A N 1
ATOM 809 C CA . SER A 1 111 ? -8.059 -7.017 21.803 1.00 96.69 111 SER A CA 1
ATOM 810 C C . SER A 1 111 ? -8.278 -6.708 20.315 1.00 96.69 111 SER A C 1
ATOM 812 O O . SER A 1 111 ? -7.350 -6.833 19.513 1.00 96.69 111 SER A O 1
ATOM 814 N N . GLU A 1 112 ? -9.469 -6.225 19.951 1.00 97.19 112 GLU A N 1
ATOM 815 C CA . GLU A 1 112 ? -9.816 -5.825 18.587 1.00 97.19 112 GLU A CA 1
ATOM 816 C C . GLU A 1 112 ? -9.033 -4.578 18.162 1.00 97.19 112 GLU A C 1
ATOM 818 O O . GLU A 1 112 ? -8.481 -4.545 17.060 1.00 97.19 112 GLU A O 1
ATOM 823 N N . ALA A 1 113 ? -8.899 -3.589 19.052 1.00 97.00 113 ALA A N 1
ATOM 824 C CA . ALA A 1 113 ? -8.074 -2.409 18.814 1.00 97.00 113 ALA A CA 1
ATOM 825 C C . ALA A 1 113 ? -6.604 -2.793 18.592 1.00 97.00 113 ALA A C 1
ATOM 827 O O . ALA A 1 113 ? -5.999 -2.361 17.613 1.00 97.00 113 ALA A O 1
ATOM 828 N N . ALA A 1 114 ? -6.042 -3.667 19.434 1.00 97.19 114 ALA A N 1
ATOM 829 C CA . ALA A 1 114 ? -4.674 -4.156 19.271 1.00 97.19 114 ALA A CA 1
ATOM 830 C C . ALA A 1 114 ? -4.482 -4.928 17.953 1.00 97.19 114 ALA A C 1
ATOM 832 O O . ALA A 1 114 ? -3.469 -4.751 17.273 1.00 97.19 114 ALA A O 1
ATOM 833 N N . ALA A 1 115 ? -5.454 -5.757 17.559 1.00 97.06 115 ALA A N 1
ATOM 834 C CA . ALA A 1 115 ? -5.428 -6.466 16.282 1.00 97.06 115 ALA A CA 1
ATOM 835 C C . ALA A 1 115 ? -5.515 -5.505 15.084 1.00 97.06 115 ALA A C 1
ATOM 837 O O . ALA A 1 115 ? -4.806 -5.692 14.095 1.00 97.06 115 ALA A O 1
ATOM 838 N N . SER A 1 116 ? -6.347 -4.464 15.173 1.00 95.69 116 SER A N 1
ATOM 839 C CA . SER A 1 116 ? -6.456 -3.431 14.141 1.00 95.69 116 SER A CA 1
ATOM 840 C C . SER A 1 116 ? -5.160 -2.635 13.996 1.00 95.69 116 SER A C 1
ATOM 842 O O . SER A 1 116 ? -4.728 -2.393 12.872 1.00 95.69 116 SER A O 1
ATOM 844 N N . THR A 1 117 ? -4.510 -2.270 15.105 1.00 97.12 117 THR A N 1
ATOM 845 C CA . THR A 1 117 ? -3.213 -1.580 15.076 1.00 97.12 117 THR A CA 1
ATOM 846 C C . THR A 1 117 ? -2.145 -2.440 14.405 1.00 97.12 117 THR A C 1
ATOM 848 O O . THR A 1 117 ? -1.473 -1.959 13.501 1.00 97.12 117 THR A O 1
ATOM 851 N N . ARG A 1 118 ? -2.055 -3.738 14.735 1.00 97.50 118 ARG A N 1
ATOM 852 C CA . ARG A 1 118 ? -1.113 -4.658 14.065 1.00 97.50 118 ARG A CA 1
ATOM 853 C C . ARG A 1 118 ? -1.335 -4.727 12.555 1.00 97.50 118 ARG A C 1
ATOM 855 O O . ARG A 1 118 ? -0.375 -4.654 11.799 1.00 97.50 118 ARG A O 1
ATOM 862 N N . LYS A 1 119 ? -2.594 -4.812 12.110 1.00 97.00 119 LYS A N 1
ATOM 863 C CA . LYS A 1 119 ? -2.928 -4.791 10.675 1.00 97.00 119 LYS A CA 1
ATOM 864 C C . LYS A 1 119 ? -2.531 -3.472 10.008 1.00 97.00 119 LYS A C 1
ATOM 866 O O . LYS A 1 119 ? -2.087 -3.487 8.865 1.00 97.00 119 LYS A O 1
ATOM 871 N N . ALA A 1 120 ? -2.699 -2.344 10.698 1.00 97.31 120 ALA A N 1
ATOM 872 C CA . ALA A 1 120 ? -2.280 -1.041 10.190 1.00 97.31 120 ALA A CA 1
ATOM 873 C C . ALA A 1 120 ? -0.750 -0.945 10.067 1.00 97.31 120 ALA A C 1
ATOM 875 O O . ALA A 1 120 ? -0.256 -0.472 9.044 1.00 97.31 120 ALA A O 1
ATOM 876 N N . ASP A 1 121 ? -0.008 -1.453 11.054 1.00 97.38 121 ASP A N 1
ATOM 877 C CA . ASP A 1 121 ? 1.457 -1.498 11.031 1.00 97.38 121 ASP A CA 1
ATOM 878 C C . ASP A 1 121 ? 1.976 -2.406 9.902 1.00 97.38 121 ASP A C 1
ATOM 880 O O . ASP A 1 121 ? 2.867 -2.012 9.148 1.00 97.38 121 ASP A O 1
ATOM 884 N N . GLU A 1 122 ? 1.380 -3.592 9.724 1.00 97.06 122 GLU A N 1
ATOM 885 C CA . GLU A 1 122 ? 1.691 -4.513 8.619 1.00 97.06 122 GLU A CA 1
ATOM 886 C C . GLU A 1 122 ? 1.408 -3.881 7.247 1.00 97.06 122 GLU A C 1
ATOM 888 O O . GLU A 1 122 ? 2.240 -3.962 6.341 1.00 97.06 122 GLU A O 1
ATOM 893 N N . ALA A 1 123 ? 0.261 -3.210 7.092 1.00 97.06 123 ALA A N 1
ATOM 894 C CA . ALA A 1 123 ? -0.084 -2.508 5.859 1.00 97.06 123 ALA A CA 1
ATOM 895 C C . ALA A 1 123 ? 0.889 -1.354 5.568 1.00 97.06 123 ALA A C 1
ATOM 897 O O . ALA A 1 123 ? 1.325 -1.192 4.430 1.00 97.06 123 ALA A O 1
ATOM 898 N N . SER A 1 124 ? 1.272 -0.586 6.591 1.00 97.31 124 SER A N 1
ATOM 899 C CA . SER A 1 124 ? 2.251 0.500 6.472 1.00 97.31 124 SER A CA 1
ATOM 900 C C . SER A 1 124 ? 3.627 -0.022 6.039 1.00 97.31 124 SER A C 1
ATOM 902 O O . SER A 1 124 ? 4.240 0.517 5.116 1.00 97.31 124 SER A O 1
ATOM 904 N N . ALA A 1 125 ? 4.085 -1.132 6.629 1.00 97.69 125 ALA A N 1
ATOM 905 C CA . ALA A 1 125 ? 5.332 -1.783 6.235 1.00 97.69 125 ALA A CA 1
ATOM 906 C C . ALA A 1 125 ? 5.298 -2.276 4.777 1.00 97.69 125 ALA A C 1
ATOM 908 O O . ALA A 1 125 ? 6.281 -2.114 4.050 1.00 97.69 125 ALA A O 1
ATOM 909 N N . LEU A 1 126 ? 4.166 -2.833 4.331 1.00 97.69 126 LEU A N 1
ATOM 910 C CA . LEU A 1 126 ? 3.987 -3.259 2.943 1.00 97.69 126 LEU A CA 1
ATOM 911 C C . LEU A 1 126 ? 4.025 -2.070 1.973 1.00 97.69 126 LEU A C 1
ATOM 913 O O . LEU A 1 126 ? 4.685 -2.159 0.941 1.00 97.69 126 LEU A O 1
ATOM 917 N N . VAL A 1 127 ? 3.372 -0.953 2.309 1.00 98.00 127 VAL A N 1
ATOM 918 C CA . VAL A 1 127 ? 3.403 0.271 1.490 1.00 98.00 127 VAL A CA 1
ATOM 919 C C . VAL A 1 127 ? 4.836 0.779 1.327 1.00 98.00 127 VAL A C 1
ATOM 921 O O . VAL A 1 127 ? 5.264 1.006 0.199 1.00 98.00 127 VAL A O 1
ATOM 924 N N . LEU A 1 128 ? 5.610 0.866 2.413 1.00 97.94 128 LEU A N 1
ATOM 925 C CA . LEU A 1 128 ? 7.016 1.287 2.350 1.00 97.94 128 LEU A CA 1
ATOM 926 C C . LEU A 1 128 ? 7.870 0.353 1.476 1.00 97.94 128 LEU A C 1
ATOM 928 O O . LEU A 1 128 ? 8.731 0.817 0.726 1.00 97.94 128 LEU A O 1
ATOM 932 N N . ALA A 1 129 ? 7.631 -0.960 1.544 1.00 97.56 129 ALA A N 1
ATOM 933 C CA . ALA A 1 129 ? 8.316 -1.928 0.690 1.00 97.56 129 ALA A CA 1
ATOM 934 C C . ALA A 1 129 ? 7.963 -1.727 -0.795 1.00 97.56 129 ALA A C 1
ATOM 936 O O . ALA A 1 129 ? 8.858 -1.700 -1.642 1.00 97.56 129 ALA A O 1
ATOM 937 N N . MET A 1 130 ? 6.679 -1.520 -1.105 1.00 97.31 130 MET A N 1
ATOM 938 C CA . MET A 1 130 ? 6.215 -1.253 -2.470 1.00 97.31 130 MET A CA 1
ATOM 939 C C . MET A 1 130 ? 6.761 0.072 -3.020 1.00 97.31 130 MET A C 1
ATOM 941 O O . MET A 1 130 ? 7.144 0.137 -4.187 1.00 97.31 130 MET A O 1
ATOM 945 N N . GLU A 1 131 ? 6.845 1.122 -2.202 1.00 97.56 131 GLU A N 1
ATOM 946 C CA . GLU A 1 131 ? 7.441 2.406 -2.596 1.00 97.56 131 GLU A CA 1
ATOM 947 C C . GLU A 1 131 ? 8.935 2.270 -2.922 1.00 97.56 131 GLU A C 1
ATOM 949 O O . GLU A 1 131 ? 9.411 2.833 -3.913 1.00 97.56 131 GLU A O 1
ATOM 954 N N . ALA A 1 132 ? 9.678 1.483 -2.136 1.00 97.38 132 ALA A N 1
ATOM 955 C CA . ALA A 1 132 ? 11.087 1.202 -2.402 1.00 97.38 132 ALA A CA 1
ATOM 956 C C . ALA A 1 132 ? 11.279 0.435 -3.723 1.00 97.38 132 ALA A C 1
ATOM 958 O O . ALA A 1 132 ? 12.157 0.783 -4.520 1.00 97.38 132 ALA A O 1
ATOM 959 N N . GLU A 1 133 ? 10.436 -0.567 -3.984 1.00 97.31 133 GLU A N 1
ATOM 960 C CA . GLU A 1 133 ? 10.457 -1.333 -5.233 1.00 97.31 133 GLU A CA 1
ATOM 961 C C . GLU A 1 133 ? 10.076 -0.461 -6.441 1.00 97.31 133 GLU A C 1
ATOM 963 O O . GLU A 1 133 ? 10.760 -0.486 -7.466 1.00 97.31 133 GLU A O 1
ATOM 968 N N . ALA A 1 134 ? 9.062 0.400 -6.307 1.00 97.44 134 ALA A N 1
ATOM 969 C CA . ALA A 1 134 ? 8.683 1.364 -7.338 1.00 97.44 134 ALA A CA 1
ATOM 970 C C . ALA A 1 134 ? 9.823 2.348 -7.655 1.00 97.44 134 ALA A C 1
ATOM 972 O O . ALA A 1 134 ? 10.110 2.619 -8.825 1.00 97.44 134 ALA A O 1
ATOM 973 N N . ALA A 1 135 ? 10.530 2.843 -6.633 1.00 97.62 135 ALA A N 1
ATOM 974 C CA . ALA A 1 135 ? 11.696 3.703 -6.818 1.00 97.62 135 ALA A CA 1
ATOM 975 C C . ALA A 1 135 ? 12.850 2.974 -7.531 1.00 97.62 135 ALA A C 1
ATOM 977 O O . ALA A 1 135 ? 13.555 3.570 -8.350 1.00 97.62 135 ALA A O 1
ATOM 978 N N . GLN A 1 136 ? 13.049 1.684 -7.249 1.00 97.19 136 GLN A N 1
ATOM 979 C CA . GLN A 1 136 ? 14.041 0.859 -7.938 1.00 97.19 136 GLN A CA 1
ATOM 980 C C . GLN A 1 136 ? 13.659 0.620 -9.405 1.00 97.19 136 GLN A C 1
ATOM 982 O O . GLN A 1 136 ? 14.497 0.799 -10.290 1.00 97.19 136 GLN A O 1
ATOM 987 N N . LEU A 1 137 ? 12.396 0.291 -9.681 1.00 97.00 137 LEU A N 1
ATOM 988 C CA . LEU A 1 137 ? 11.882 0.144 -11.043 1.00 97.00 137 LEU A CA 1
ATOM 989 C C . LEU A 1 137 ? 12.026 1.437 -11.847 1.00 97.00 137 LEU A C 1
ATOM 991 O O . LEU A 1 137 ? 12.466 1.396 -12.993 1.00 97.00 137 LEU A O 1
ATOM 995 N N . HIS A 1 138 ? 11.756 2.595 -11.242 1.00 97.19 138 HIS A N 1
ATOM 996 C CA . HIS A 1 138 ? 11.955 3.886 -11.899 1.00 97.19 138 HIS A CA 1
ATOM 997 C C . HIS A 1 138 ? 13.425 4.121 -12.306 1.00 97.19 138 HIS A C 1
ATOM 999 O O . HIS A 1 138 ? 13.700 4.588 -13.416 1.00 97.19 138 HIS A O 1
ATOM 1005 N N . LYS A 1 139 ? 14.391 3.729 -11.460 1.00 97.06 139 LYS A N 1
ATOM 1006 C CA . LYS A 1 139 ? 15.827 3.766 -11.807 1.00 97.06 139 LYS A CA 1
ATOM 1007 C C . LYS A 1 139 ? 16.163 2.846 -12.986 1.00 97.06 139 LYS A C 1
ATOM 1009 O O . LYS A 1 139 ? 16.949 3.230 -13.849 1.00 97.06 139 LYS A O 1
ATOM 1014 N N . TYR A 1 140 ? 15.566 1.656 -13.058 1.00 96.56 140 TYR A N 1
ATOM 1015 C CA . TYR A 1 140 ? 15.752 0.778 -14.216 1.00 96.56 140 TYR A CA 1
ATOM 1016 C C . TYR A 1 140 ? 15.136 1.361 -15.490 1.00 96.56 140 TYR A C 1
ATOM 1018 O O . TYR A 1 140 ? 15.807 1.369 -16.517 1.00 96.56 140 TYR A O 1
ATOM 1026 N N . CYS A 1 141 ? 13.916 1.903 -15.431 1.00 96.81 141 CYS A N 1
ATOM 1027 C CA . CYS A 1 141 ? 13.272 2.534 -16.586 1.00 96.81 141 CYS A CA 1
ATOM 1028 C C . CYS A 1 141 ? 14.122 3.677 -17.151 1.00 96.81 141 CYS A C 1
ATOM 1030 O O . CYS A 1 141 ? 14.442 3.671 -18.335 1.00 96.81 141 CYS A O 1
ATOM 1032 N N . THR A 1 142 ? 14.568 4.601 -16.297 1.00 97.44 142 THR A N 1
ATOM 1033 C CA . THR A 1 142 ? 15.432 5.723 -16.714 1.00 97.44 142 THR A CA 1
ATOM 1034 C C . THR A 1 142 ? 16.775 5.256 -17.284 1.00 97.44 142 THR A C 1
ATOM 1036 O O . THR A 1 142 ? 17.260 5.810 -18.272 1.00 97.44 142 THR A O 1
ATOM 1039 N N . SER A 1 143 ? 17.371 4.197 -16.725 1.00 97.00 143 SER A N 1
ATOM 1040 C CA . SER A 1 143 ? 18.587 3.591 -17.278 1.00 97.00 143 SER A CA 1
ATOM 1041 C C . SER A 1 143 ? 18.350 2.965 -18.657 1.00 97.00 143 SER A C 1
ATOM 1043 O O . SER A 1 143 ? 19.185 3.133 -19.547 1.00 97.00 143 SER A O 1
ATOM 1045 N N . ILE A 1 144 ? 17.221 2.276 -18.848 1.00 96.88 144 ILE A N 1
ATOM 1046 C CA . ILE A 1 144 ? 16.834 1.675 -20.130 1.00 96.88 144 ILE A CA 1
ATOM 1047 C C . ILE A 1 144 ? 16.559 2.764 -21.171 1.00 96.88 144 ILE A C 1
ATOM 1049 O O . ILE A 1 144 ? 17.025 2.650 -22.301 1.00 96.88 144 ILE A O 1
ATOM 1053 N N . GLU A 1 145 ? 15.860 3.839 -20.806 1.00 96.81 145 GLU A N 1
ATOM 1054 C CA . GLU A 1 145 ? 15.617 4.990 -21.684 1.00 96.81 145 GLU A CA 1
ATOM 1055 C C . GLU A 1 145 ? 16.928 5.642 -22.133 1.00 96.81 145 GLU A C 1
ATOM 1057 O O . GLU A 1 145 ? 17.108 5.916 -23.321 1.00 96.81 145 GLU A O 1
ATOM 1062 N N . HIS A 1 146 ? 17.878 5.826 -21.210 1.00 96.75 146 HIS A N 1
ATOM 1063 C CA . HIS A 1 146 ? 19.200 6.343 -21.548 1.00 96.75 146 HIS A CA 1
ATOM 1064 C C . HIS A 1 146 ? 19.953 5.407 -22.504 1.00 96.75 146 HIS A C 1
ATOM 1066 O O . HIS A 1 146 ? 20.477 5.863 -23.521 1.00 96.75 146 HIS A O 1
ATOM 1072 N N . ALA A 1 147 ? 19.962 4.099 -22.226 1.00 96.56 147 ALA A N 1
ATOM 1073 C CA . ALA A 1 147 ? 20.590 3.105 -23.095 1.00 96.56 147 ALA A CA 1
ATOM 1074 C C . ALA A 1 147 ? 19.956 3.086 -24.496 1.00 96.56 147 ALA A C 1
ATOM 1076 O O . ALA A 1 147 ? 20.674 3.035 -25.495 1.00 96.56 147 ALA A O 1
ATOM 1077 N N . ARG A 1 148 ? 18.623 3.201 -24.580 1.00 97.06 148 ARG A N 1
ATOM 1078 C CA . ARG A 1 148 ? 17.888 3.286 -25.848 1.00 97.06 148 ARG A CA 1
ATOM 1079 C C . ARG A 1 148 ? 18.293 4.523 -26.643 1.00 97.06 148 ARG A C 1
ATOM 1081 O O . ARG A 1 148 ? 18.607 4.410 -27.821 1.00 97.06 148 ARG A O 1
ATOM 1088 N N . HIS A 1 149 ? 18.346 5.683 -25.995 1.00 96.69 149 HIS A N 1
ATOM 1089 C CA . HIS A 1 149 ? 18.742 6.932 -26.638 1.00 96.69 149 HIS A CA 1
ATOM 1090 C C . HIS A 1 149 ? 20.201 6.895 -27.128 1.00 96.69 149 HIS A C 1
ATOM 1092 O O . HIS A 1 149 ? 20.522 7.431 -28.189 1.00 96.69 149 HIS A O 1
ATOM 1098 N N . VAL A 1 150 ? 21.113 6.272 -26.373 1.00 97.19 150 VAL A N 1
ATOM 1099 C CA . VAL A 1 150 ? 22.499 6.061 -26.825 1.00 97.19 150 VAL A CA 1
ATOM 1100 C C . VAL A 1 150 ? 22.535 5.132 -28.041 1.00 97.19 150 VAL A C 1
ATOM 1102 O O . VAL A 1 150 ? 23.189 5.465 -29.026 1.00 97.19 150 VAL A O 1
ATOM 1105 N N . ALA A 1 151 ? 21.800 4.017 -28.014 1.00 96.19 151 ALA A N 1
ATOM 1106 C CA . ALA A 1 151 ? 21.729 3.084 -29.137 1.00 96.19 151 ALA A CA 1
ATOM 1107 C C . ALA A 1 151 ? 21.154 3.737 -30.408 1.00 96.19 151 ALA A C 1
ATOM 1109 O O . ALA A 1 151 ? 21.694 3.538 -31.493 1.00 96.19 151 ALA A O 1
ATOM 1110 N N . GLU A 1 152 ? 20.112 4.565 -30.278 1.00 96.50 152 GLU A N 1
ATOM 1111 C CA . GLU A 1 152 ? 19.542 5.341 -31.390 1.00 96.50 152 GLU A CA 1
ATOM 1112 C C . GLU A 1 152 ? 20.575 6.298 -32.009 1.00 96.50 152 GLU A C 1
ATOM 1114 O O . GLU A 1 152 ? 20.672 6.392 -33.232 1.00 96.50 152 GLU A O 1
ATOM 1119 N N . LYS A 1 153 ? 21.389 6.974 -31.184 1.00 96.44 153 LYS A N 1
ATOM 1120 C CA . LYS A 1 153 ? 22.468 7.849 -31.673 1.00 96.44 153 LYS A CA 1
ATOM 1121 C C . LYS A 1 153 ? 23.561 7.083 -32.409 1.00 96.44 153 LYS A C 1
ATOM 1123 O O . LYS A 1 153 ? 23.950 7.506 -33.493 1.00 96.44 153 LYS A O 1
ATOM 1128 N N . VAL A 1 154 ? 24.021 5.964 -31.849 1.00 96.81 154 VAL A N 1
ATOM 1129 C CA . VAL A 1 154 ? 25.041 5.119 -32.490 1.00 96.81 154 VAL A CA 1
ATOM 1130 C C . VAL A 1 154 ? 24.533 4.600 -33.834 1.00 96.81 154 VAL A C 1
ATOM 1132 O O . VAL A 1 154 ? 25.226 4.738 -34.835 1.00 96.81 154 VAL A O 1
ATOM 1135 N N . ALA A 1 155 ? 23.294 4.104 -33.896 1.00 96.44 155 ALA A N 1
ATOM 1136 C CA . ALA A 1 155 ? 22.698 3.641 -35.148 1.00 96.44 155 ALA A CA 1
ATOM 1137 C C . ALA A 1 155 ? 22.590 4.761 -36.203 1.00 96.44 155 ALA A C 1
ATOM 1139 O O . ALA A 1 155 ? 22.804 4.519 -37.391 1.00 96.44 155 ALA A O 1
ATOM 1140 N N . ALA A 1 156 ? 22.287 5.997 -35.787 1.00 95.69 156 ALA A N 1
ATOM 1141 C CA . ALA A 1 156 ? 22.257 7.148 -36.688 1.00 95.69 156 ALA A CA 1
ATOM 1142 C C . ALA A 1 156 ? 23.657 7.515 -37.216 1.00 95.69 156 ALA A C 1
ATOM 1144 O O . ALA A 1 156 ? 23.809 7.787 -38.407 1.00 95.69 156 ALA A O 1
ATOM 1145 N N . GLU A 1 157 ? 24.683 7.496 -36.360 1.00 95.31 157 GLU A N 1
ATOM 1146 C CA . GLU A 1 157 ? 26.078 7.729 -36.759 1.00 95.31 157 GLU A CA 1
ATOM 1147 C C . GLU A 1 157 ? 26.587 6.635 -37.710 1.00 95.31 157 GLU A C 1
ATOM 1149 O O . GLU A 1 157 ? 27.202 6.949 -38.731 1.00 95.31 157 GLU A O 1
ATOM 1154 N N . GLU A 1 158 ? 26.271 5.366 -37.436 1.00 95.19 158 GLU A N 1
ATOM 1155 C CA . GLU A 1 158 ? 26.584 4.238 -38.319 1.00 95.19 158 GLU A CA 1
ATOM 1156 C C . GLU A 1 158 ? 25.891 4.371 -39.681 1.00 95.19 158 GLU A C 1
ATOM 1158 O O . GLU A 1 158 ? 26.533 4.174 -40.714 1.00 95.19 158 GLU A O 1
ATOM 1163 N N . HIS A 1 159 ? 24.611 4.762 -39.708 1.00 95.44 159 HIS A N 1
ATOM 1164 C CA . HIS A 1 159 ? 23.882 5.011 -40.954 1.00 95.44 159 HIS A CA 1
ATOM 1165 C C . HIS A 1 159 ? 24.526 6.142 -41.768 1.00 95.44 159 HIS A C 1
ATOM 1167 O O . HIS A 1 159 ? 24.783 5.976 -42.961 1.00 95.44 159 HIS A O 1
ATOM 1173 N N . MET A 1 160 ? 24.834 7.276 -41.129 1.00 94.88 160 MET A N 1
ATOM 1174 C CA . MET A 1 160 ? 25.517 8.406 -41.771 1.00 94.88 160 MET A CA 1
ATOM 1175 C C . MET A 1 160 ? 26.897 8.004 -42.312 1.00 94.88 160 MET A C 1
ATOM 1177 O O . MET A 1 160 ? 27.261 8.378 -43.429 1.00 94.88 160 MET A O 1
ATOM 1181 N N . GLY A 1 161 ? 27.658 7.210 -41.553 1.00 95.44 161 GLY A N 1
ATOM 1182 C CA . GLY A 1 161 ? 28.949 6.673 -41.980 1.00 95.44 161 GLY A CA 1
ATOM 1183 C C . GLY A 1 161 ? 28.828 5.729 -43.180 1.00 95.44 161 GLY A C 1
ATOM 1184 O O . GLY A 1 161 ? 29.596 5.847 -44.137 1.00 95.44 161 GLY A O 1
ATOM 1185 N N . ALA A 1 162 ? 27.837 4.835 -43.170 1.00 95.62 162 ALA A N 1
ATOM 1186 C CA . ALA A 1 162 ? 27.560 3.924 -44.277 1.00 95.62 162 ALA A CA 1
ATOM 1187 C C . ALA A 1 162 ? 27.138 4.674 -45.552 1.00 95.62 162 ALA A C 1
ATOM 1189 O O . ALA A 1 162 ? 27.592 4.337 -46.648 1.00 95.62 162 ALA A O 1
ATOM 1190 N N . GLU A 1 163 ? 26.314 5.716 -45.424 1.00 96.19 163 GLU A N 1
ATOM 1191 C CA . GLU A 1 163 ? 25.890 6.554 -46.547 1.00 96.19 163 GLU A CA 1
ATOM 1192 C C . GLU A 1 163 ? 27.063 7.347 -47.145 1.00 96.19 163 GLU A C 1
ATOM 1194 O O . GLU A 1 163 ? 27.243 7.358 -48.366 1.00 96.19 163 GLU A O 1
ATOM 1199 N N . ALA A 1 164 ? 27.927 7.923 -46.302 1.00 95.69 164 ALA A N 1
ATOM 1200 C CA . ALA A 1 164 ? 29.142 8.604 -46.745 1.00 95.69 164 ALA A CA 1
ATOM 1201 C C . ALA A 1 164 ? 30.107 7.651 -47.474 1.00 95.69 164 ALA A C 1
ATOM 1203 O O . ALA A 1 164 ? 30.594 7.973 -48.561 1.00 95.69 164 ALA A O 1
ATOM 1204 N N . ALA A 1 165 ? 30.337 6.454 -46.921 1.00 95.69 165 ALA A N 1
ATOM 1205 C CA . ALA A 1 165 ? 31.171 5.429 -47.549 1.00 95.69 165 ALA A CA 1
ATOM 1206 C C . ALA A 1 165 ? 30.599 4.979 -48.902 1.00 95.69 165 ALA A C 1
ATOM 1208 O O . ALA A 1 165 ? 31.342 4.823 -49.873 1.00 95.69 165 ALA A O 1
ATOM 1209 N N . ARG A 1 166 ? 29.271 4.828 -48.998 1.00 97.00 166 ARG A N 1
ATOM 1210 C CA . ARG A 1 166 ? 28.581 4.500 -50.250 1.00 97.00 166 ARG A CA 1
ATOM 1211 C C . ARG A 1 166 ? 28.754 5.598 -51.300 1.00 97.00 166 ARG A C 1
ATOM 1213 O O . ARG A 1 166 ? 29.053 5.280 -52.450 1.00 97.00 166 ARG A O 1
ATOM 1220 N N . LEU A 1 167 ? 28.601 6.869 -50.924 1.00 96.31 167 LEU A N 1
ATOM 1221 C CA . LEU A 1 167 ? 28.795 7.995 -51.840 1.00 96.31 167 LEU A CA 1
ATOM 1222 C C . LEU A 1 167 ? 30.246 8.075 -52.332 1.00 96.31 167 LEU A C 1
ATOM 1224 O O . LEU A 1 167 ? 30.483 8.267 -53.523 1.00 96.31 167 LEU A O 1
ATOM 1228 N N . GLN A 1 168 ? 31.219 7.879 -51.440 1.00 96.31 168 GLN A N 1
ATOM 1229 C CA . GLN A 1 168 ? 32.636 7.859 -51.804 1.00 96.31 168 GLN A CA 1
ATOM 1230 C C . GLN A 1 168 ? 32.966 6.696 -52.750 1.00 96.31 168 GLN A C 1
ATOM 1232 O O . GLN A 1 168 ? 33.691 6.886 -53.728 1.00 96.31 168 GLN A O 1
ATOM 1237 N N . ALA A 1 169 ? 32.414 5.505 -52.494 1.00 95.62 169 ALA A N 1
ATOM 1238 C CA . ALA A 1 169 ? 32.562 4.360 -53.385 1.00 95.62 169 ALA A CA 1
ATOM 1239 C C . ALA A 1 169 ? 31.985 4.663 -54.775 1.00 95.62 169 ALA A C 1
ATOM 1241 O O . ALA A 1 169 ? 32.665 4.420 -55.767 1.00 95.62 169 ALA A O 1
ATOM 1242 N N . GLN A 1 170 ? 30.796 5.273 -54.849 1.00 96.00 170 GLN A N 1
ATOM 1243 C CA . GLN A 1 170 ? 30.175 5.672 -56.115 1.00 96.00 170 GLN A CA 1
ATOM 1244 C C . GLN A 1 170 ? 31.009 6.721 -56.874 1.00 96.00 170 GLN A C 1
ATOM 1246 O O . GLN A 1 170 ? 31.240 6.598 -58.073 1.00 96.00 170 GLN A O 1
ATOM 1251 N N . GLN A 1 171 ? 31.539 7.731 -56.182 1.00 96.25 171 GLN A N 1
ATOM 1252 C CA . GLN A 1 171 ? 32.437 8.713 -56.801 1.00 96.25 171 GLN A CA 1
ATOM 1253 C C . GLN A 1 171 ? 33.718 8.061 -57.337 1.00 96.25 171 GLN A C 1
ATOM 1255 O O . GLN A 1 171 ? 34.208 8.436 -58.405 1.00 96.25 171 GLN A O 1
ATOM 1260 N N . SER A 1 172 ? 34.263 7.083 -56.608 1.00 94.69 172 SER A N 1
ATOM 1261 C CA . SER A 1 172 ? 35.432 6.325 -57.045 1.00 94.69 172 SER A CA 1
ATOM 1262 C C . SER A 1 172 ? 35.122 5.464 -58.269 1.00 94.69 172 SER A C 1
ATOM 1264 O O . SER A 1 172 ? 35.918 5.471 -59.209 1.00 94.69 172 SER A O 1
ATOM 1266 N N . THR A 1 173 ? 33.972 4.781 -58.310 1.00 95.94 173 THR A N 1
ATOM 1267 C CA . THR A 1 173 ? 33.559 3.998 -59.485 1.00 95.94 173 THR A CA 1
ATOM 1268 C C . THR A 1 173 ? 33.368 4.888 -60.709 1.00 95.94 173 THR A C 1
ATOM 1270 O O . THR A 1 173 ? 33.940 4.588 -61.754 1.00 95.94 173 THR A O 1
ATOM 1273 N N . ASP A 1 174 ? 32.693 6.032 -60.570 1.00 96.12 174 ASP A N 1
ATOM 1274 C CA . ASP A 1 174 ? 32.481 6.983 -61.670 1.00 96.12 174 ASP A CA 1
ATOM 1275 C C . ASP A 1 174 ? 33.812 7.551 -62.197 1.00 96.12 174 ASP A C 1
ATOM 1277 O O . ASP A 1 174 ? 33.994 7.763 -63.399 1.00 96.12 174 ASP A O 1
ATOM 1281 N N . ALA A 1 175 ? 34.771 7.819 -61.302 1.00 95.81 175 ALA A N 1
ATOM 1282 C CA . ALA A 1 175 ? 36.105 8.276 -61.683 1.00 95.81 175 ALA A CA 1
ATOM 1283 C C . ALA A 1 175 ? 36.880 7.192 -62.446 1.00 95.81 175 ALA A C 1
ATOM 1285 O O . ALA A 1 175 ? 37.519 7.495 -63.456 1.00 95.81 175 ALA A O 1
ATOM 1286 N N . VAL A 1 176 ? 36.800 5.934 -61.997 1.00 96.38 176 VAL A N 1
ATOM 1287 C CA . VAL A 1 176 ? 37.403 4.789 -62.694 1.00 96.38 176 VAL A CA 1
ATOM 1288 C C . VAL A 1 176 ? 36.791 4.620 -64.084 1.00 96.38 176 VAL A C 1
ATOM 1290 O O . VAL A 1 176 ? 37.536 4.430 -65.042 1.00 96.38 176 VAL A O 1
ATOM 1293 N N . GLU A 1 177 ? 35.470 4.735 -64.229 1.00 96.06 177 GLU A N 1
ATOM 1294 C CA . GLU A 1 177 ? 34.796 4.656 -65.531 1.00 96.06 177 GLU A CA 1
ATOM 1295 C C . GLU A 1 177 ? 35.235 5.776 -66.481 1.00 96.06 177 GLU A C 1
ATOM 1297 O O . GLU A 1 177 ? 35.597 5.507 -67.627 1.00 96.06 177 GLU A O 1
ATOM 1302 N N . LYS A 1 178 ? 35.305 7.025 -65.999 1.00 96.19 178 LYS A N 1
ATOM 1303 C CA . LYS A 1 178 ? 35.812 8.158 -66.795 1.00 96.19 178 LYS A CA 1
ATOM 1304 C C . LYS A 1 178 ? 37.256 7.949 -67.246 1.00 96.19 178 LYS A C 1
ATOM 1306 O O . LYS A 1 178 ? 37.582 8.239 -68.395 1.00 96.19 178 LYS A O 1
ATOM 1311 N N . LEU A 1 179 ? 38.120 7.452 -66.357 1.00 95.38 179 LEU A N 1
ATOM 1312 C CA . LEU A 1 179 ? 39.516 7.159 -66.684 1.00 95.38 179 LEU A CA 1
ATOM 1313 C C . LEU A 1 179 ? 39.638 6.013 -67.692 1.00 95.38 179 LEU A C 1
ATOM 1315 O O . LEU A 1 179 ? 40.448 6.118 -68.608 1.00 95.38 179 LEU A O 1
ATOM 1319 N N . ARG A 1 180 ? 38.823 4.958 -67.565 1.00 96.38 180 ARG A N 1
ATOM 1320 C CA . ARG A 1 180 ? 38.762 3.864 -68.549 1.00 96.38 180 ARG A CA 1
ATOM 1321 C C . ARG A 1 180 ? 38.365 4.378 -69.926 1.00 96.38 180 ARG A C 1
ATOM 1323 O O . ARG A 1 180 ? 39.080 4.121 -70.884 1.00 96.38 180 ARG A O 1
ATOM 1330 N N . HIS A 1 181 ? 37.302 5.175 -70.011 1.00 96.06 181 HIS A N 1
ATOM 1331 C CA . HIS A 1 181 ? 36.874 5.744 -71.286 1.00 96.06 181 HIS A CA 1
ATOM 1332 C C . HIS A 1 181 ? 37.938 6.678 -71.890 1.00 96.06 181 HIS A C 1
ATOM 1334 O O . HIS A 1 181 ? 38.211 6.637 -73.086 1.00 96.06 181 HIS A O 1
ATOM 1340 N N . ALA A 1 182 ? 38.602 7.497 -71.066 1.00 95.50 182 ALA A N 1
ATOM 1341 C CA . ALA A 1 182 ? 39.709 8.333 -71.528 1.00 95.50 182 ALA A CA 1
ATOM 1342 C C . ALA A 1 182 ? 40.898 7.502 -72.045 1.00 95.50 182 ALA A C 1
ATOM 1344 O O . ALA A 1 182 ? 41.531 7.900 -73.023 1.00 95.50 182 ALA A O 1
ATOM 1345 N N . LEU A 1 183 ? 41.190 6.365 -71.405 1.00 95.75 183 LEU A N 1
ATOM 1346 C CA . LEU A 1 183 ? 42.227 5.432 -71.837 1.00 95.75 183 LEU A CA 1
ATOM 1347 C C . LEU A 1 183 ? 41.877 4.813 -73.195 1.00 95.75 183 LEU A C 1
ATOM 1349 O O . LEU A 1 183 ? 42.696 4.907 -74.101 1.00 95.75 183 LEU A O 1
ATOM 1353 N N . GLU A 1 184 ? 40.656 4.299 -73.372 1.00 95.50 184 GLU A N 1
ATOM 1354 C CA . GLU A 1 184 ? 40.169 3.760 -74.656 1.00 95.50 184 GLU A CA 1
ATOM 1355 C C . GLU A 1 184 ? 40.304 4.792 -75.789 1.00 95.50 184 GLU A C 1
ATOM 1357 O O . GLU A 1 184 ? 40.873 4.508 -76.844 1.00 95.50 184 GLU A O 1
ATOM 1362 N N . MET A 1 185 ? 39.873 6.035 -75.544 1.00 95.31 185 MET A N 1
ATOM 1363 C CA . MET A 1 185 ? 40.003 7.128 -76.515 1.00 95.31 185 MET A CA 1
ATOM 1364 C C . MET A 1 185 ? 41.467 7.463 -76.841 1.00 95.31 185 MET A C 1
ATOM 1366 O O . MET A 1 185 ? 41.783 7.866 -77.963 1.00 95.31 185 MET A O 1
ATOM 1370 N N . MET A 1 186 ? 42.376 7.358 -75.867 1.00 92.56 186 MET A N 1
ATOM 1371 C CA . MET A 1 186 ? 43.808 7.580 -76.090 1.00 92.56 186 MET A CA 1
ATOM 1372 C C . MET A 1 186 ? 44.462 6.414 -76.828 1.00 92.56 186 MET A C 1
ATOM 1374 O O . MET A 1 186 ? 45.317 6.657 -77.675 1.00 92.56 186 MET A O 1
ATOM 1378 N N . GLU A 1 187 ? 44.054 5.176 -76.559 1.00 94.81 187 GLU A N 1
ATOM 1379 C CA . GLU A 1 187 ? 44.511 3.986 -77.282 1.00 94.81 187 GLU A CA 1
ATOM 1380 C C . GLU A 1 187 ? 44.087 4.041 -78.755 1.00 94.81 187 GLU A C 1
ATOM 1382 O O . GLU A 1 187 ? 44.907 3.791 -79.640 1.00 94.81 187 GLU A O 1
ATOM 1387 N N . GLU A 1 188 ? 42.857 4.474 -79.044 1.00 94.88 188 GLU A N 1
ATOM 1388 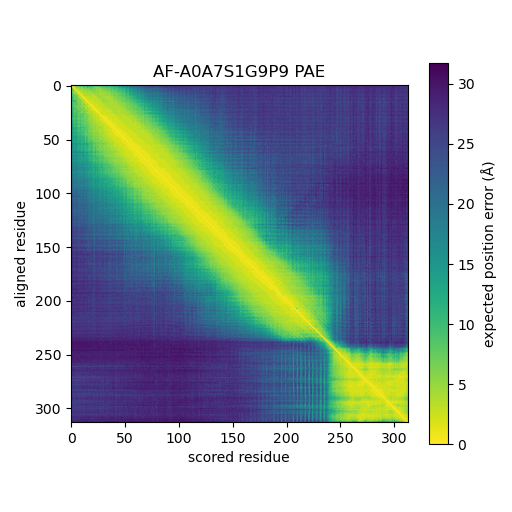C CA . GLU A 1 188 ? 42.382 4.698 -80.414 1.00 94.88 188 GLU A CA 1
ATOM 1389 C C . GLU A 1 188 ? 43.186 5.802 -81.126 1.00 94.88 188 GLU A C 1
ATOM 1391 O O . GLU A 1 188 ? 43.652 5.628 -82.259 1.00 94.88 188 GLU A O 1
ATOM 1396 N N . LYS A 1 189 ? 43.430 6.933 -80.448 1.00 95.00 189 LYS A N 1
ATOM 1397 C CA . LYS A 1 189 ? 44.294 8.012 -80.965 1.00 95.00 189 LYS A CA 1
ATOM 1398 C C . LYS A 1 189 ? 45.732 7.553 -81.193 1.00 95.00 189 LYS A C 1
ATOM 1400 O O . LYS A 1 189 ? 46.366 7.969 -82.160 1.00 95.00 189 LYS A O 1
ATOM 1405 N N . LEU A 1 190 ? 46.264 6.709 -80.313 1.00 94.81 190 LEU A N 1
ATOM 1406 C CA . LEU A 1 190 ? 47.614 6.175 -80.444 1.00 94.81 190 LEU A CA 1
ATOM 1407 C C . LEU A 1 190 ? 47.698 5.206 -81.624 1.00 94.81 190 LEU A C 1
ATOM 1409 O O . LEU A 1 190 ? 48.641 5.295 -82.402 1.00 94.81 190 LEU A O 1
ATOM 1413 N N . SER A 1 191 ? 46.700 4.336 -81.794 1.00 94.38 191 SER A N 1
ATOM 1414 C CA . SER A 1 191 ? 46.589 3.427 -82.940 1.00 94.38 191 SER A CA 1
ATOM 1415 C C . SER A 1 191 ? 46.527 4.196 -84.263 1.00 94.38 191 SER A C 1
ATOM 1417 O O . SER A 1 191 ? 47.314 3.939 -85.176 1.00 94.38 191 SER A O 1
ATOM 1419 N N . THR A 1 192 ? 45.658 5.207 -84.352 1.00 93.81 192 THR A N 1
ATOM 1420 C CA . THR A 1 192 ? 45.539 6.048 -85.555 1.00 93.81 192 THR A CA 1
ATOM 1421 C C . THR A 1 192 ? 46.822 6.833 -85.829 1.00 93.81 192 THR A C 1
ATOM 1423 O O . THR A 1 192 ? 47.308 6.835 -86.959 1.00 93.81 192 THR A O 1
ATOM 1426 N N . SER A 1 193 ? 47.434 7.440 -84.806 1.00 91.38 193 SER A N 1
ATOM 1427 C CA . SER A 1 193 ? 48.721 8.132 -84.941 1.00 91.38 193 SER A CA 1
ATOM 1428 C C . SER A 1 193 ? 49.849 7.185 -85.358 1.00 91.38 193 SER A C 1
ATOM 1430 O O . SER A 1 193 ? 50.652 7.546 -86.217 1.00 91.38 193 SER A O 1
ATOM 1432 N N . ALA A 1 194 ? 49.900 5.970 -84.809 1.00 92.81 194 ALA A N 1
ATOM 1433 C CA . ALA A 1 194 ? 50.862 4.948 -85.206 1.00 92.81 194 ALA A CA 1
ATOM 1434 C C . ALA A 1 194 ? 50.683 4.543 -86.678 1.00 92.81 194 ALA A C 1
ATOM 1436 O O . ALA A 1 194 ? 51.685 4.399 -87.381 1.00 92.81 194 ALA A O 1
ATOM 1437 N N . GLY A 1 195 ? 49.436 4.436 -87.155 1.00 92.75 195 GLY A N 1
ATOM 1438 C CA . GLY A 1 195 ? 49.108 4.245 -88.572 1.00 92.75 195 GLY A CA 1
ATOM 1439 C C . GLY A 1 195 ? 49.655 5.373 -89.449 1.00 92.75 195 GLY A C 1
ATOM 1440 O O . GLY A 1 195 ? 50.440 5.115 -90.356 1.00 92.75 195 GLY A O 1
ATOM 1441 N N . VAL A 1 196 ? 49.366 6.632 -89.099 1.00 93.62 196 VAL A N 1
ATOM 1442 C CA . VAL A 1 196 ? 49.895 7.809 -89.816 1.00 93.62 196 VAL A CA 1
ATOM 1443 C C . VAL A 1 196 ? 51.426 7.821 -89.832 1.00 93.62 196 VAL A C 1
ATOM 1445 O O . VAL A 1 196 ? 52.040 8.096 -90.859 1.00 93.62 196 VAL A O 1
ATOM 1448 N N . VAL A 1 197 ? 52.077 7.507 -88.708 1.00 93.19 197 VAL A N 1
ATOM 1449 C CA . VAL A 1 197 ? 53.545 7.430 -88.640 1.00 93.19 197 VAL A CA 1
ATOM 1450 C C . VAL A 1 197 ? 54.086 6.317 -89.541 1.00 93.19 197 VAL A C 1
ATOM 1452 O O . VAL A 1 197 ? 55.141 6.497 -90.152 1.00 93.19 197 VAL A O 1
ATOM 1455 N N . ALA A 1 198 ? 53.404 5.173 -89.636 1.00 93.19 198 ALA A N 1
ATOM 1456 C CA . ALA A 1 198 ? 53.787 4.094 -90.541 1.00 93.19 198 ALA A CA 1
ATOM 1457 C C . ALA A 1 198 ? 53.673 4.522 -92.014 1.00 93.19 198 ALA A C 1
ATOM 1459 O O . ALA A 1 198 ? 54.625 4.303 -92.767 1.00 93.19 198 ALA A O 1
ATOM 1460 N N . ASP A 1 199 ? 52.585 5.200 -92.385 1.00 93.25 199 ASP A N 1
ATOM 1461 C CA . ASP A 1 199 ? 52.358 5.726 -93.736 1.00 93.25 199 ASP A CA 1
ATOM 1462 C C . ASP A 1 199 ? 53.415 6.768 -94.117 1.00 93.25 199 ASP A C 1
ATOM 1464 O O . ASP A 1 199 ? 54.088 6.629 -95.138 1.00 93.25 199 ASP A O 1
ATOM 1468 N N . VAL A 1 200 ? 53.666 7.753 -93.245 1.00 92.69 200 VAL A N 1
ATOM 1469 C CA . VAL A 1 200 ? 54.708 8.773 -93.459 1.00 92.69 200 VAL A CA 1
ATOM 147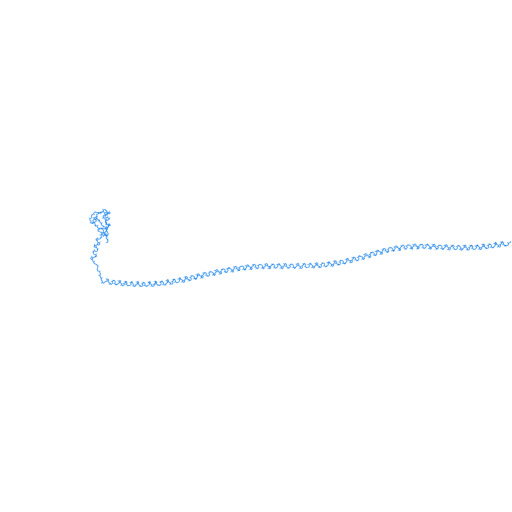0 C C . VAL A 1 200 ? 56.086 8.129 -93.615 1.00 92.69 200 VAL A C 1
ATOM 1472 O O . VAL A 1 200 ? 56.870 8.539 -94.468 1.00 92.69 200 VAL A O 1
ATOM 1475 N N . ARG A 1 201 ? 56.403 7.094 -92.825 1.00 92.75 201 ARG A N 1
ATOM 1476 C CA . ARG A 1 201 ? 57.665 6.349 -92.969 1.00 92.75 201 ARG A CA 1
ATOM 1477 C C . ARG A 1 201 ? 57.742 5.589 -94.294 1.00 92.75 201 ARG A C 1
ATOM 1479 O O . ARG A 1 201 ? 58.842 5.447 -94.826 1.00 92.75 201 ARG A O 1
ATOM 1486 N N . ALA A 1 202 ? 56.629 5.065 -94.802 1.00 92.31 202 ALA A N 1
ATOM 1487 C CA . ALA A 1 202 ? 56.579 4.400 -96.102 1.00 92.31 202 ALA A CA 1
ATOM 1488 C C . ALA A 1 202 ? 56.773 5.407 -97.246 1.00 92.31 202 ALA A C 1
ATOM 1490 O O . ALA A 1 202 ? 57.622 5.185 -98.110 1.00 92.31 202 ALA A O 1
ATOM 1491 N N . ASP A 1 203 ? 56.083 6.548 -97.198 1.00 91.62 203 ASP A N 1
ATOM 1492 C CA . ASP A 1 203 ? 56.261 7.645 -98.153 1.00 91.62 203 ASP A CA 1
ATOM 1493 C C . ASP A 1 203 ? 57.694 8.188 -98.130 1.00 91.62 203 ASP A C 1
ATOM 1495 O O . ASP A 1 203 ? 58.297 8.388 -99.182 1.00 91.62 203 ASP A O 1
ATOM 1499 N N . GLN A 1 204 ? 58.280 8.367 -96.942 1.00 90.19 204 GLN A N 1
ATOM 1500 C CA . GLN A 1 204 ? 59.666 8.811 -96.798 1.00 90.19 204 GLN A CA 1
ATOM 1501 C C . GLN A 1 204 ? 60.654 7.837 -97.457 1.00 90.19 204 GLN A C 1
ATOM 1503 O O . GLN A 1 204 ? 61.626 8.288 -98.062 1.00 90.19 204 GLN A O 1
ATOM 1508 N N . ARG A 1 205 ? 60.417 6.518 -97.367 1.00 92.62 205 ARG A N 1
ATOM 1509 C CA . ARG A 1 205 ? 61.221 5.517 -98.089 1.00 92.62 205 ARG A CA 1
ATOM 1510 C C . ARG A 1 205 ? 61.040 5.641 -99.597 1.00 92.62 205 ARG A C 1
ATOM 1512 O O . ARG A 1 205 ? 62.044 5.752 -100.284 1.00 92.62 205 ARG A O 1
ATOM 1519 N N . ARG A 1 206 ? 59.796 5.720 -100.091 1.00 92.81 206 ARG A N 1
ATOM 1520 C CA . ARG A 1 206 ? 59.509 5.878 -101.529 1.00 92.81 206 ARG A CA 1
ATOM 1521 C C . ARG A 1 206 ? 60.206 7.109 -102.111 1.00 92.81 206 ARG A C 1
ATOM 1523 O O . ARG A 1 206 ? 60.898 6.999 -103.113 1.00 92.81 206 ARG A O 1
ATOM 1530 N N . VAL A 1 207 ? 60.073 8.265 -101.457 1.00 90.56 207 VAL A N 1
ATOM 1531 C CA . VAL A 1 207 ? 60.740 9.509 -101.879 1.00 90.56 207 VAL A CA 1
ATOM 1532 C C . VAL A 1 207 ? 62.264 9.383 -101.786 1.00 90.56 207 VAL A C 1
ATOM 1534 O O . VAL A 1 207 ? 62.979 9.936 -102.617 1.00 90.56 207 VAL A O 1
ATOM 1537 N N . GLY A 1 208 ? 62.779 8.660 -100.787 1.00 91.75 208 GLY A N 1
ATOM 1538 C CA . GLY A 1 208 ? 64.200 8.334 -100.677 1.00 91.75 208 GLY A CA 1
ATOM 1539 C C . GLY A 1 208 ? 64.708 7.533 -101.877 1.00 91.75 208 GLY A C 1
ATOM 1540 O O . GLY A 1 208 ? 65.690 7.943 -102.495 1.00 91.75 208 GLY A O 1
ATOM 1541 N N . ASP A 1 209 ? 63.996 6.464 -102.236 1.00 90.69 209 ASP A N 1
ATOM 1542 C CA . ASP A 1 209 ? 64.307 5.599 -103.377 1.00 90.69 209 ASP A CA 1
ATOM 1543 C C . ASP A 1 209 ? 64.226 6.379 -104.703 1.00 90.69 209 ASP A C 1
ATOM 1545 O O . ASP A 1 209 ? 65.158 6.334 -105.505 1.00 90.69 209 ASP A O 1
ATOM 1549 N N . GLU A 1 210 ? 63.168 7.176 -104.905 1.00 91.62 210 GLU A N 1
ATOM 1550 C CA . GLU A 1 210 ? 63.014 8.074 -106.063 1.00 91.62 210 GLU A CA 1
ATOM 1551 C C . GLU A 1 210 ? 64.163 9.091 -106.147 1.00 91.62 210 GLU A C 1
ATOM 1553 O O . GLU A 1 210 ? 64.704 9.358 -107.223 1.00 91.62 210 GLU A O 1
ATOM 1558 N N . ALA A 1 211 ? 64.569 9.664 -105.011 1.00 89.12 211 ALA A N 1
ATOM 1559 C CA . ALA A 1 211 ? 65.681 10.602 -104.957 1.00 89.12 211 ALA A CA 1
ATOM 1560 C C . ALA A 1 211 ? 67.020 9.917 -105.263 1.00 89.12 211 ALA A C 1
ATOM 1562 O O . ALA A 1 211 ? 67.877 10.527 -105.907 1.00 89.12 211 ALA A O 1
ATOM 1563 N N . ASP A 1 212 ? 67.219 8.673 -104.826 1.00 90.19 212 ASP A N 1
ATOM 1564 C CA . ASP A 1 212 ? 68.396 7.880 -105.177 1.00 90.19 212 ASP A CA 1
ATOM 1565 C C . ASP A 1 212 ? 68.413 7.521 -106.663 1.00 90.19 212 ASP A C 1
ATOM 1567 O O . ASP A 1 212 ? 69.455 7.667 -107.303 1.00 90.19 212 ASP A O 1
ATOM 1571 N N . GLU A 1 213 ? 67.283 7.139 -107.252 1.00 91.25 213 GLU A N 1
ATOM 1572 C CA . GLU A 1 213 ? 67.170 6.894 -108.692 1.00 91.25 213 GLU A CA 1
ATOM 1573 C C . GLU A 1 213 ? 67.447 8.169 -109.503 1.00 91.25 213 GLU A C 1
ATOM 1575 O O . GLU A 1 213 ? 68.244 8.156 -110.447 1.00 91.25 213 GLU A O 1
ATOM 1580 N N . ALA A 1 214 ? 66.889 9.308 -109.082 1.00 88.12 214 ALA A N 1
ATOM 1581 C CA . ALA A 1 214 ? 67.178 10.607 -109.678 1.00 88.12 214 ALA A CA 1
ATOM 1582 C C . ALA A 1 214 ? 68.668 10.968 -109.564 1.00 88.12 214 ALA A C 1
ATOM 1584 O O . ALA A 1 214 ? 69.262 11.421 -110.545 1.00 88.12 214 ALA A O 1
ATOM 1585 N N . ARG A 1 215 ? 69.307 10.719 -108.409 1.00 89.75 215 ARG A N 1
ATOM 1586 C CA . ARG A 1 215 ? 70.759 10.899 -108.218 1.00 89.75 215 ARG A CA 1
ATOM 1587 C C . ARG A 1 215 ? 71.569 10.024 -109.174 1.00 89.75 215 ARG A C 1
ATOM 1589 O O . ARG A 1 215 ? 72.500 10.527 -109.805 1.00 89.75 215 ARG A O 1
ATOM 1596 N N . HIS A 1 216 ? 71.208 8.750 -109.327 1.00 90.12 216 HIS A N 1
ATOM 1597 C CA . HIS A 1 216 ? 71.853 7.848 -110.286 1.00 90.12 216 HIS A CA 1
ATOM 1598 C C . HIS A 1 216 ? 71.678 8.345 -111.726 1.00 90.12 216 HIS A C 1
ATOM 1600 O O . HIS A 1 216 ? 72.650 8.386 -112.479 1.00 90.12 216 HIS A O 1
ATOM 1606 N N . SER A 1 217 ? 70.472 8.780 -112.100 1.00 89.06 217 SER A N 1
ATOM 1607 C CA . SER A 1 217 ? 70.190 9.340 -113.425 1.00 89.06 217 SER A CA 1
ATOM 1608 C C . SER A 1 217 ? 70.990 10.617 -113.696 1.00 89.06 217 SER A C 1
ATOM 1610 O O . SER A 1 217 ? 71.560 10.758 -114.778 1.00 89.06 217 SER A O 1
ATOM 1612 N N . ILE A 1 218 ? 71.088 11.532 -112.724 1.00 85.38 218 ILE A N 1
ATOM 1613 C CA . ILE A 1 218 ? 71.929 12.734 -112.821 1.00 85.38 218 ILE A CA 1
ATOM 1614 C C . ILE A 1 218 ? 73.387 12.333 -113.049 1.00 85.38 218 ILE A C 1
ATOM 1616 O O . ILE A 1 218 ? 73.980 12.780 -114.027 1.00 85.38 218 ILE A O 1
ATOM 1620 N N . ALA A 1 219 ? 73.945 11.441 -112.227 1.00 86.69 219 ALA A N 1
ATOM 1621 C CA . ALA A 1 219 ? 75.328 10.984 -112.377 1.00 86.69 219 ALA A CA 1
ATOM 1622 C C . ALA A 1 219 ? 75.583 10.329 -113.751 1.00 86.69 219 ALA A C 1
ATOM 1624 O O . ALA A 1 219 ? 76.636 10.517 -114.373 1.00 86.69 219 ALA A O 1
ATOM 1625 N N . ASP A 1 220 ? 74.610 9.575 -114.265 1.00 86.62 220 ASP A N 1
ATOM 1626 C CA . ASP A 1 220 ? 74.700 8.925 -115.570 1.00 86.62 220 ASP A CA 1
ATOM 1627 C C . ASP A 1 220 ? 74.599 9.938 -116.729 1.00 86.62 220 ASP A C 1
ATOM 1629 O O . ASP A 1 220 ? 75.348 9.851 -117.712 1.00 86.62 220 ASP A O 1
ATOM 1633 N N . LEU A 1 221 ? 73.735 10.952 -116.601 1.00 83.00 221 LEU A N 1
ATOM 1634 C CA . LEU A 1 221 ? 73.642 12.092 -117.518 1.00 83.00 221 LEU A CA 1
ATOM 1635 C C . LEU A 1 221 ? 74.911 12.943 -117.500 1.00 83.00 221 LEU A C 1
ATOM 1637 O O . LEU A 1 221 ? 75.414 13.275 -118.569 1.00 83.00 221 LEU A O 1
ATOM 1641 N N . GLU A 1 222 ? 75.489 13.230 -116.337 1.00 83.69 222 GLU A N 1
ATOM 1642 C CA . GLU A 1 222 ? 76.776 13.921 -116.200 1.00 83.69 222 GLU A CA 1
ATOM 1643 C C . GLU A 1 222 ? 77.905 13.126 -116.868 1.00 83.69 222 GLU A C 1
ATOM 1645 O O . GLU A 1 222 ? 78.744 13.679 -117.586 1.00 83.69 222 GLU A O 1
ATOM 1650 N N . ARG A 1 223 ? 77.905 11.794 -116.729 1.00 82.06 223 ARG A N 1
ATOM 1651 C CA . ARG A 1 223 ? 78.864 10.924 -117.422 1.00 82.06 223 ARG A CA 1
ATOM 1652 C C . ARG A 1 223 ? 78.681 10.967 -118.939 1.00 82.06 223 ARG A C 1
ATOM 1654 O O . ARG A 1 223 ? 79.683 10.987 -119.669 1.00 82.06 223 ARG A O 1
ATOM 1661 N N . LYS A 1 224 ? 77.434 10.956 -119.425 1.00 82.00 224 LYS A N 1
ATOM 1662 C CA . LYS A 1 224 ? 77.088 11.098 -120.852 1.00 82.00 224 LYS A CA 1
ATOM 1663 C C . LYS A 1 224 ? 77.473 12.479 -121.375 1.00 82.00 224 LYS A C 1
ATOM 1665 O O . LYS A 1 224 ? 78.103 12.540 -122.427 1.00 82.00 224 LYS A O 1
ATOM 1670 N N . LEU A 1 225 ? 77.212 13.544 -120.622 1.00 78.94 225 LEU A N 1
ATOM 1671 C CA . LEU A 1 225 ? 77.627 14.914 -120.918 1.00 78.94 225 LEU A CA 1
ATOM 1672 C C . LEU A 1 225 ? 79.151 14.994 -121.027 1.00 78.94 225 LEU A C 1
ATOM 1674 O O . LEU A 1 225 ? 79.668 15.377 -122.069 1.00 78.94 225 LEU A O 1
ATOM 1678 N N . GLY A 1 226 ? 79.891 14.482 -120.042 1.00 76.50 226 GLY A N 1
ATOM 1679 C CA . GLY A 1 226 ? 81.352 14.444 -120.102 1.00 76.50 226 GLY A CA 1
ATOM 1680 C C . GLY A 1 226 ? 81.888 13.596 -121.267 1.00 76.50 226 GLY A C 1
ATOM 1681 O O . GLY A 1 226 ? 82.957 13.872 -121.815 1.00 76.50 226 GLY A O 1
ATOM 1682 N N . LYS A 1 227 ? 81.185 12.532 -121.690 1.00 77.75 227 LYS A N 1
ATOM 1683 C CA . LYS A 1 227 ? 81.511 11.802 -122.934 1.00 77.75 227 LYS A CA 1
ATOM 1684 C C . LYS A 1 227 ? 81.238 12.671 -124.167 1.00 77.75 227 LYS A C 1
ATOM 1686 O O . LYS A 1 227 ? 82.145 12.781 -124.988 1.00 77.75 227 LYS A O 1
ATOM 1691 N N . ALA A 1 228 ? 80.068 13.308 -124.252 1.00 70.25 228 ALA A N 1
ATOM 1692 C CA . ALA A 1 228 ? 79.654 14.200 -125.333 1.00 70.25 228 ALA A CA 1
ATOM 1693 C C . ALA A 1 228 ? 80.632 15.373 -125.510 1.00 70.25 228 ALA A C 1
ATOM 1695 O O . ALA A 1 228 ? 81.107 15.612 -126.619 1.00 70.25 228 ALA A O 1
ATOM 1696 N N . GLU A 1 229 ? 81.041 16.016 -124.417 1.00 70.75 229 GLU A N 1
ATOM 1697 C CA . GLU A 1 229 ? 82.058 17.071 -124.380 1.00 70.75 229 GLU A CA 1
ATOM 1698 C C . GLU A 1 229 ? 83.434 16.579 -124.847 1.00 70.75 229 GLU A C 1
ATOM 1700 O O . GLU A 1 229 ? 84.139 17.275 -125.582 1.00 70.75 229 GLU A O 1
ATOM 1705 N N . ARG A 1 230 ? 83.835 15.355 -124.473 1.00 69.38 230 ARG A N 1
ATOM 1706 C CA . ARG A 1 230 ? 85.078 14.736 -124.968 1.00 69.38 230 ARG A CA 1
ATOM 1707 C C . ARG A 1 230 ? 85.006 14.426 -126.464 1.00 69.38 230 ARG A C 1
ATOM 1709 O O . ARG A 1 230 ? 86.005 14.621 -127.155 1.00 69.38 230 ARG A O 1
ATOM 1716 N N . THR A 1 231 ? 83.862 13.979 -126.983 1.00 63.12 231 THR A N 1
ATOM 1717 C CA . THR A 1 231 ? 83.637 13.824 -128.433 1.00 63.12 231 THR A CA 1
ATOM 1718 C C . THR A 1 231 ? 83.601 15.165 -129.158 1.00 63.12 231 THR A C 1
ATOM 1720 O O . THR A 1 231 ? 84.202 15.264 -130.222 1.00 63.12 231 THR A O 1
ATOM 1723 N N . LEU A 1 232 ? 83.020 16.213 -128.567 1.00 59.47 232 LEU A N 1
ATOM 1724 C CA . LEU A 1 232 ? 83.034 17.574 -129.108 1.00 59.47 232 LEU A CA 1
ATOM 1725 C C . LEU A 1 232 ? 84.469 18.117 -129.192 1.00 59.47 232 LEU A C 1
ATOM 1727 O O . LEU A 1 232 ? 84.894 18.579 -130.249 1.00 59.47 232 LEU A O 1
ATOM 1731 N N . LYS A 1 233 ? 85.274 17.953 -128.132 1.00 60.09 233 LYS A N 1
ATOM 1732 C CA . LYS A 1 233 ? 86.713 18.286 -128.137 1.00 60.09 233 LYS A CA 1
ATOM 1733 C C . LYS A 1 233 ? 87.510 17.477 -129.169 1.00 60.09 233 LYS A C 1
ATOM 1735 O O . LYS A 1 233 ? 88.458 18.001 -129.751 1.00 60.09 233 LYS A O 1
ATOM 1740 N N . LYS A 1 234 ? 87.148 16.211 -129.415 1.00 58.41 234 LYS A N 1
ATOM 1741 C CA . LYS A 1 234 ? 87.782 15.368 -130.448 1.00 58.41 234 LYS A CA 1
ATOM 1742 C C . LYS A 1 234 ? 87.332 15.732 -131.873 1.00 58.41 234 LYS A C 1
ATOM 1744 O O . LYS A 1 234 ? 88.152 15.644 -132.782 1.00 58.41 234 LYS A O 1
ATOM 1749 N N . ALA A 1 235 ? 86.095 16.191 -132.068 1.00 53.84 235 ALA A N 1
ATOM 1750 C CA . ALA A 1 235 ? 85.587 16.692 -133.348 1.00 53.84 235 ALA A CA 1
ATOM 1751 C C . ALA A 1 235 ? 86.190 18.064 -133.712 1.00 53.84 235 ALA A C 1
ATOM 1753 O O . ALA A 1 235 ? 86.611 18.266 -134.850 1.00 53.84 235 ALA A O 1
ATOM 1754 N N . LEU A 1 236 ? 86.352 18.958 -132.728 1.00 53.25 236 LEU A N 1
ATOM 1755 C CA . LEU A 1 236 ? 86.999 20.269 -132.887 1.00 53.25 236 LEU A CA 1
ATOM 1756 C C . LEU A 1 236 ? 88.492 20.182 -133.254 1.00 53.25 236 LEU A C 1
ATOM 1758 O O . LEU A 1 236 ? 89.014 21.075 -133.910 1.00 53.25 236 LEU A O 1
ATOM 1762 N N . LYS A 1 237 ? 89.189 19.091 -132.908 1.00 52.50 237 LYS A N 1
ATOM 1763 C CA . LYS A 1 237 ? 90.591 18.866 -133.316 1.00 52.50 237 LYS A CA 1
ATOM 1764 C C . LYS A 1 237 ? 90.764 18.402 -134.769 1.00 52.50 237 LYS A C 1
ATOM 1766 O O . LYS A 1 237 ? 91.900 18.295 -135.220 1.00 52.50 237 LYS A O 1
ATOM 1771 N N . ARG A 1 238 ? 89.681 18.104 -135.501 1.00 44.28 238 ARG A N 1
ATOM 1772 C CA . ARG A 1 238 ? 89.756 17.465 -136.830 1.00 44.28 238 ARG A CA 1
ATOM 1773 C C . ARG A 1 238 ? 89.218 18.290 -138.000 1.00 44.28 238 ARG A C 1
ATOM 1775 O O . ARG A 1 238 ? 89.377 17.854 -139.134 1.00 44.28 238 ARG A O 1
ATOM 1782 N N . LYS A 1 239 ? 88.675 19.485 -137.763 1.00 37.75 239 LYS A N 1
ATOM 1783 C CA . LYS A 1 239 ? 88.408 20.498 -138.798 1.00 37.75 239 LYS A CA 1
ATOM 1784 C C . LYS A 1 239 ? 88.556 21.889 -138.188 1.00 37.75 239 LYS A C 1
ATOM 1786 O O . LYS A 1 239 ? 87.724 22.305 -137.389 1.00 37.75 239 LYS A O 1
ATOM 1791 N N . GLY A 1 240 ? 89.624 22.586 -138.573 1.00 33.47 240 GLY A N 1
ATOM 1792 C CA . GLY A 1 240 ? 89.741 24.023 -138.373 1.00 33.47 240 GLY A CA 1
ATOM 1793 C C . GLY A 1 240 ? 88.703 24.732 -139.235 1.00 33.47 240 GLY A C 1
ATOM 1794 O O . GLY A 1 240 ? 88.657 24.509 -140.444 1.00 33.47 240 GLY A O 1
ATOM 1795 N N . LEU A 1 241 ? 87.865 25.554 -138.609 1.00 36.22 241 LEU A N 1
ATOM 1796 C CA . LEU A 1 241 ? 87.141 26.597 -139.319 1.00 36.22 241 LEU A CA 1
ATOM 1797 C C . LEU A 1 241 ? 87.961 27.892 -139.206 1.00 36.22 241 LEU A C 1
ATOM 1799 O O . LEU A 1 241 ? 88.326 28.273 -138.091 1.00 36.22 241 LEU A O 1
ATOM 1803 N N . PRO A 1 242 ? 88.303 28.525 -140.338 1.00 43.84 242 PRO A N 1
ATOM 1804 C CA . PRO A 1 242 ? 89.150 29.705 -140.381 1.00 43.84 242 PRO A CA 1
ATOM 1805 C C . PRO A 1 242 ? 88.335 30.964 -140.060 1.00 43.84 242 PRO A C 1
ATOM 1807 O O . PRO A 1 242 ? 87.200 31.106 -140.505 1.00 43.84 242 PRO A O 1
ATOM 1810 N N . MET A 1 243 ? 88.936 31.884 -139.308 1.00 40.72 243 MET A N 1
ATOM 1811 C CA . MET A 1 243 ? 88.480 33.270 -139.191 1.00 40.72 243 MET A CA 1
ATOM 1812 C C . MET A 1 243 ? 89.542 34.150 -139.848 1.00 40.72 243 MET A C 1
ATOM 1814 O O . MET A 1 243 ? 90.727 34.067 -139.518 1.00 40.72 243 MET A O 1
ATOM 1818 N N . ASP A 1 244 ? 89.098 34.902 -140.844 1.00 49.88 244 ASP A N 1
ATOM 1819 C CA . ASP A 1 244 ? 89.898 35.628 -141.817 1.00 49.88 244 ASP A CA 1
ATOM 1820 C C . ASP A 1 244 ? 90.492 36.918 -141.215 1.00 49.88 244 ASP A C 1
ATOM 1822 O O . ASP A 1 244 ? 89.793 37.726 -140.596 1.00 49.88 244 ASP A O 1
ATOM 1826 N N . LYS A 1 245 ? 91.806 37.120 -141.393 1.00 59.59 245 LYS A N 1
ATOM 1827 C CA . LYS A 1 245 ? 92.540 38.306 -140.907 1.00 59.59 245 LYS A CA 1
ATOM 1828 C C . LYS A 1 245 ? 92.062 39.595 -141.587 1.00 59.59 245 LYS A C 1
ATOM 1830 O O . LYS A 1 245 ? 92.236 40.671 -141.015 1.00 59.59 245 LYS A O 1
ATOM 1835 N N . GLU A 1 246 ? 91.436 39.493 -142.757 1.00 62.38 246 GLU A N 1
ATOM 1836 C CA . GLU A 1 246 ? 90.885 40.632 -143.494 1.00 62.38 246 GLU A CA 1
ATOM 1837 C C . GLU A 1 246 ? 89.580 41.151 -142.859 1.00 62.38 246 GLU A C 1
ATOM 1839 O O . GLU A 1 246 ? 89.383 42.359 -142.711 1.00 62.38 246 GLU A O 1
ATOM 1844 N N . GLN A 1 247 ? 88.744 40.254 -142.325 1.00 59.00 247 GLN A N 1
ATOM 1845 C CA . GLN A 1 247 ? 87.487 40.608 -141.650 1.00 59.00 247 GLN A CA 1
ATOM 1846 C C . GLN A 1 247 ? 87.717 41.329 -140.312 1.00 59.00 247 GLN A C 1
ATOM 1848 O O . GLN A 1 247 ? 86.963 42.230 -139.938 1.00 59.00 247 GLN A O 1
ATOM 1853 N N . GLN A 1 248 ? 88.801 40.997 -139.607 1.00 59.38 248 GLN A N 1
ATOM 1854 C CA . GLN A 1 248 ? 89.153 41.645 -138.341 1.00 59.38 248 GLN A CA 1
ATOM 1855 C C . GLN A 1 248 ? 89.690 43.075 -138.546 1.00 59.38 248 GLN A C 1
ATOM 1857 O O . GLN A 1 248 ? 89.433 43.956 -137.722 1.00 59.38 248 GLN A O 1
ATOM 1862 N N . GLN A 1 249 ? 90.361 43.339 -139.675 1.00 68.06 249 GLN A N 1
ATOM 1863 C CA . GLN A 1 249 ? 90.774 44.692 -140.067 1.00 68.06 249 GLN A CA 1
ATOM 1864 C C . GLN A 1 249 ? 89.588 45.536 -140.557 1.00 68.06 249 GLN A C 1
ATOM 1866 O O . GLN A 1 249 ? 89.484 46.709 -140.191 1.00 68.06 249 GLN A O 1
ATOM 1871 N N . GLN A 1 250 ? 88.654 44.942 -141.306 1.00 68.62 250 GLN A N 1
ATOM 1872 C CA . GLN A 1 250 ? 87.432 45.624 -141.750 1.00 68.62 250 GLN A CA 1
ATOM 1873 C C . GLN A 1 250 ? 86.514 46.000 -140.576 1.00 68.62 250 GLN A C 1
ATOM 1875 O O . GLN A 1 250 ? 86.001 47.120 -140.537 1.00 68.62 250 GLN A O 1
ATOM 1880 N N . PHE A 1 251 ? 86.368 45.131 -139.568 1.00 71.31 251 PHE A N 1
ATOM 1881 C CA . PHE A 1 251 ? 85.593 45.442 -138.361 1.00 71.31 251 PHE A CA 1
ATOM 1882 C C . PHE A 1 251 ? 86.209 46.602 -137.563 1.00 71.31 251 PHE A C 1
ATOM 1884 O O . PHE A 1 251 ? 85.501 47.528 -137.166 1.00 71.31 251 PHE A O 1
ATOM 1891 N N . ALA A 1 252 ? 87.536 46.611 -137.392 1.00 70.31 252 ALA A N 1
ATOM 1892 C CA . ALA A 1 252 ? 88.235 47.705 -136.716 1.00 70.31 252 ALA A CA 1
ATOM 1893 C C . ALA A 1 252 ? 88.117 49.042 -137.480 1.00 70.31 252 ALA A C 1
ATOM 1895 O O . ALA A 1 252 ? 87.970 50.099 -136.859 1.00 70.31 252 ALA A O 1
ATOM 1896 N N . ALA A 1 253 ? 88.129 49.009 -138.819 1.00 71.69 253 ALA A N 1
ATOM 1897 C CA . ALA A 1 253 ? 87.908 50.192 -139.649 1.00 71.69 253 ALA A CA 1
ATOM 1898 C C . ALA A 1 253 ? 86.472 50.734 -139.515 1.00 71.69 253 ALA A C 1
ATOM 1900 O O . ALA A 1 253 ? 86.296 51.929 -139.270 1.00 71.69 253 ALA A O 1
ATOM 1901 N N . LEU A 1 254 ? 85.453 49.868 -139.583 1.00 71.44 254 LEU A N 1
ATOM 1902 C CA . LEU A 1 254 ? 84.043 50.246 -139.404 1.00 71.44 254 LEU A CA 1
ATOM 1903 C C . LEU A 1 254 ? 83.771 50.804 -138.000 1.00 71.44 254 LEU A C 1
ATOM 1905 O O . LEU A 1 254 ? 83.103 51.828 -137.855 1.00 71.44 254 LEU A O 1
ATOM 1909 N N . GLN A 1 255 ? 84.362 50.207 -136.962 1.00 76.25 255 GLN A N 1
ATOM 1910 C CA . GLN A 1 255 ? 84.215 50.690 -135.589 1.00 76.25 255 GLN A CA 1
ATOM 1911 C C . GLN A 1 255 ? 84.827 52.089 -135.391 1.00 76.25 255 GLN A C 1
ATOM 1913 O O . GLN A 1 255 ? 84.317 52.876 -134.592 1.00 76.25 255 GLN A O 1
ATOM 1918 N N . LYS A 1 256 ? 85.888 52.439 -136.137 1.00 77.25 256 LYS A N 1
ATOM 1919 C CA . LYS A 1 256 ? 86.484 53.785 -136.111 1.00 77.25 256 LYS A CA 1
ATOM 1920 C C . LYS A 1 256 ? 85.582 54.838 -136.766 1.00 77.25 256 LYS A C 1
ATOM 1922 O O . LYS A 1 256 ? 85.545 55.958 -136.263 1.00 77.25 256 LYS A O 1
ATOM 1927 N N . LEU A 1 257 ? 84.834 54.496 -137.824 1.00 77.50 257 LEU A N 1
ATOM 1928 C CA . LEU A 1 257 ? 83.863 55.416 -138.445 1.00 77.50 257 LEU A CA 1
ATOM 1929 C C . LEU A 1 257 ? 82.699 55.765 -137.509 1.00 77.50 257 LEU A C 1
ATOM 1931 O O . LEU A 1 257 ? 82.159 56.865 -137.586 1.00 77.50 257 LEU A O 1
ATOM 1935 N N . LEU A 1 258 ? 82.320 54.848 -136.620 1.00 83.31 258 LEU A N 1
ATOM 1936 C CA . LEU A 1 258 ? 81.209 55.058 -135.693 1.00 83.31 258 LEU A CA 1
ATOM 1937 C C . LEU A 1 258 ? 81.601 55.872 -134.453 1.00 83.31 258 LEU A C 1
ATOM 1939 O O . LEU A 1 258 ? 80.725 56.251 -133.680 1.00 83.31 258 LEU A O 1
ATOM 1943 N N . LYS A 1 259 ? 82.886 56.163 -134.232 1.00 87.12 259 LYS A N 1
ATOM 1944 C CA . LYS A 1 259 ? 83.356 56.936 -133.073 1.00 87.12 259 LYS A CA 1
ATOM 1945 C C . LYS A 1 259 ? 83.348 58.438 -133.354 1.00 87.12 259 LYS A C 1
ATOM 1947 O O . LYS A 1 259 ? 83.725 58.895 -134.428 1.00 87.12 259 LYS A O 1
ATOM 1952 N N . CYS A 1 260 ? 82.951 59.226 -132.357 1.00 88.44 260 CYS A N 1
ATOM 1953 C CA . CYS A 1 260 ? 82.952 60.683 -132.417 1.00 88.44 260 CYS A CA 1
ATOM 1954 C C . CYS A 1 260 ? 84.361 61.207 -132.699 1.00 88.44 260 CYS A C 1
ATOM 1956 O O . CYS A 1 260 ? 85.281 60.961 -131.927 1.00 88.44 260 CYS A O 1
ATOM 1958 N N . SER A 1 261 ? 84.534 62.001 -133.753 1.00 85.81 261 SER A N 1
ATOM 1959 C CA . SER A 1 261 ? 85.843 62.550 -134.131 1.00 85.81 261 SER A CA 1
ATOM 1960 C C . SER A 1 261 ? 86.405 63.587 -133.148 1.00 85.81 261 SER A C 1
ATOM 1962 O O . SER A 1 261 ? 87.581 63.926 -133.241 1.00 85.81 261 SER A O 1
ATOM 1964 N N . VAL A 1 262 ? 85.602 64.069 -132.190 1.00 86.06 262 VAL A N 1
ATOM 1965 C CA . VAL A 1 262 ? 86.039 65.028 -131.161 1.00 86.06 262 VAL A CA 1
ATOM 1966 C C . VAL A 1 262 ? 86.631 64.329 -129.934 1.00 86.06 262 VAL A C 1
ATOM 1968 O O . VAL A 1 262 ? 87.676 64.762 -129.464 1.00 86.06 262 VAL A O 1
ATOM 1971 N N . CYS A 1 263 ? 85.998 63.268 -129.416 1.00 87.00 263 CYS A N 1
ATOM 1972 C CA . CYS A 1 263 ? 86.503 62.549 -128.234 1.00 87.00 263 CYS A CA 1
ATOM 1973 C C . CYS A 1 263 ? 87.130 61.181 -128.539 1.00 87.00 263 CYS A C 1
ATOM 1975 O O . CYS A 1 263 ? 87.815 60.639 -127.686 1.00 87.00 263 CYS A O 1
ATOM 1977 N N . GLN A 1 264 ? 86.878 60.601 -129.718 1.00 84.94 264 GLN A N 1
ATOM 1978 C CA . GLN A 1 264 ? 87.302 59.257 -130.161 1.00 84.94 264 GLN A CA 1
ATOM 1979 C C . GLN A 1 264 ? 86.930 58.088 -129.230 1.00 84.94 264 GLN A C 1
ATOM 1981 O O . GLN A 1 264 ? 87.341 56.947 -129.450 1.00 84.94 264 GLN A O 1
ATOM 1986 N N . GLU A 1 265 ? 86.109 58.354 -128.222 1.00 85.50 265 GLU A N 1
ATOM 1987 C CA . GLU A 1 265 ? 85.731 57.398 -127.188 1.00 85.50 265 GLU A CA 1
ATOM 1988 C C . GLU A 1 265 ? 84.275 56.963 -127.352 1.00 85.50 265 GLU A C 1
ATOM 1990 O O . GLU A 1 265 ? 83.985 55.776 -127.489 1.00 85.50 265 GLU A O 1
ATOM 1995 N N . ASN A 1 266 ? 83.367 57.937 -127.445 1.00 86.50 266 ASN A N 1
ATOM 1996 C CA . ASN A 1 266 ? 81.936 57.693 -127.577 1.00 86.50 266 ASN A CA 1
ATOM 1997 C C . ASN A 1 266 ? 81.533 57.504 -129.039 1.00 86.50 266 ASN A C 1
ATOM 1999 O O . ASN A 1 266 ? 82.065 58.177 -129.926 1.00 86.50 266 ASN A O 1
ATOM 2003 N N . TYR A 1 267 ? 80.542 56.650 -129.284 1.00 87.50 267 TYR A N 1
ATOM 2004 C CA . TYR A 1 267 ? 79.928 56.532 -130.603 1.00 87.50 267 TYR A CA 1
ATOM 2005 C C . TYR A 1 267 ? 79.197 57.824 -130.994 1.00 87.50 267 TYR A C 1
ATOM 2007 O O . TYR A 1 267 ? 78.706 58.569 -130.138 1.00 87.50 267 TYR A O 1
ATOM 2015 N N . VAL A 1 268 ? 79.155 58.121 -132.293 1.00 88.75 268 VAL A N 1
ATOM 2016 C CA . VAL A 1 268 ? 78.346 59.224 -132.815 1.00 88.75 268 VAL A CA 1
ATOM 2017 C C . VAL A 1 268 ? 76.876 58.934 -132.532 1.00 88.75 268 VAL A C 1
ATOM 2019 O O . VAL A 1 268 ? 76.400 57.828 -132.753 1.00 88.75 268 VAL A O 1
ATOM 2022 N N . ASN A 1 269 ? 76.161 59.915 -131.993 1.00 90.75 269 ASN A N 1
ATOM 2023 C CA . ASN A 1 269 ? 74.743 59.782 -131.652 1.00 90.75 269 ASN A CA 1
ATOM 2024 C C . ASN A 1 269 ? 73.995 61.121 -131.727 1.00 90.75 269 ASN A C 1
ATOM 2026 O O . ASN A 1 269 ? 72.878 61.235 -131.237 1.00 90.75 269 ASN A O 1
ATOM 2030 N N . ALA A 1 270 ? 74.595 62.157 -132.313 1.00 89.75 270 ALA A N 1
ATOM 2031 C CA . ALA A 1 270 ? 73.950 63.437 -132.558 1.00 89.75 270 ALA A CA 1
ATOM 2032 C C . ALA A 1 270 ? 74.458 64.063 -133.861 1.00 89.75 270 ALA A C 1
ATOM 2034 O O . ALA A 1 270 ? 75.626 63.917 -134.222 1.00 89.75 270 ALA A O 1
ATOM 2035 N N . THR A 1 271 ? 73.585 64.782 -134.561 1.00 91.88 271 THR A N 1
ATOM 2036 C CA . THR A 1 271 ? 73.895 65.494 -135.803 1.00 91.88 271 THR A CA 1
ATOM 2037 C C . THR A 1 271 ? 73.573 66.976 -135.671 1.00 91.88 271 THR A C 1
ATOM 2039 O O . THR A 1 271 ? 72.621 67.356 -134.985 1.00 91.88 271 THR A O 1
ATOM 2042 N N . ILE A 1 272 ? 74.367 67.816 -136.336 1.00 91.50 272 ILE A N 1
ATOM 2043 C CA . ILE A 1 272 ? 74.069 69.242 -136.499 1.00 91.50 272 ILE A CA 1
ATOM 2044 C C . ILE A 1 272 ? 73.251 69.411 -137.783 1.00 91.50 272 ILE A C 1
ATOM 2046 O O . ILE A 1 272 ? 73.817 69.345 -138.874 1.00 91.50 272 ILE A O 1
ATOM 2050 N N . THR A 1 273 ? 71.957 69.704 -137.697 1.00 89.12 273 THR A N 1
ATOM 2051 C CA . THR A 1 273 ? 71.041 69.763 -138.859 1.00 89.12 273 THR A CA 1
ATOM 2052 C C . THR A 1 273 ? 71.408 70.817 -139.906 1.00 89.12 273 THR A C 1
ATOM 2054 O O . THR A 1 273 ? 71.011 70.703 -141.060 1.00 89.12 273 THR A O 1
ATOM 2057 N N . LYS A 1 274 ? 72.231 71.814 -139.560 1.00 89.12 274 LYS A N 1
ATOM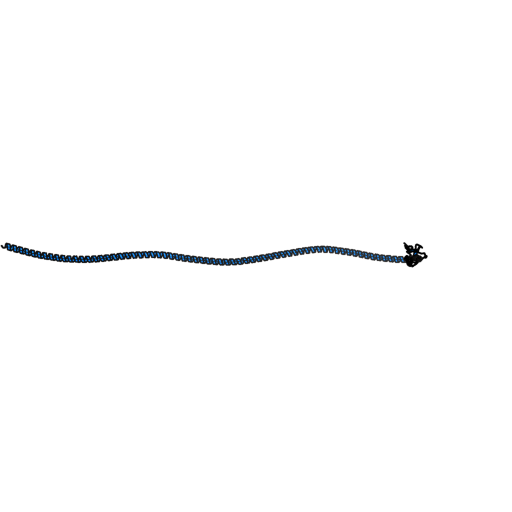 2058 C CA . LYS A 1 274 ? 72.741 72.824 -140.510 1.00 89.12 274 LYS A CA 1
ATOM 2059 C C . LYS A 1 274 ? 73.838 72.320 -141.451 1.00 89.12 274 LYS A C 1
ATOM 2061 O O . LYS A 1 274 ? 74.094 72.936 -142.485 1.00 89.12 274 LYS A O 1
ATOM 2066 N N . CYS A 1 275 ? 74.562 71.269 -141.072 1.00 91.12 275 CYS A N 1
ATOM 2067 C CA . CYS A 1 275 ? 75.704 70.776 -141.852 1.00 91.12 275 CYS A CA 1
ATOM 2068 C C . CYS A 1 275 ? 75.831 69.253 -141.898 1.00 91.12 275 CYS A C 1
ATOM 2070 O O . CYS A 1 275 ? 76.762 68.757 -142.521 1.00 91.12 275 CYS A O 1
ATOM 2072 N N . TYR A 1 276 ? 74.926 68.545 -141.225 1.00 89.75 276 TYR A N 1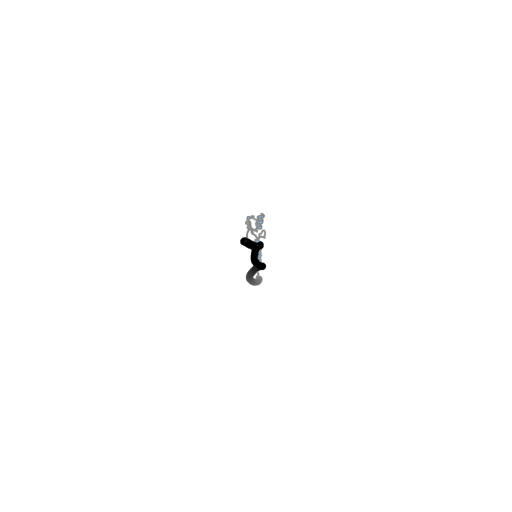
ATOM 2073 C CA . TYR A 1 276 ? 74.801 67.094 -141.141 1.00 89.75 276 TYR A CA 1
ATOM 2074 C C . TYR A 1 276 ? 76.055 66.339 -140.677 1.00 89.75 276 TYR A C 1
ATOM 2076 O O . TYR A 1 276 ? 76.149 65.127 -140.844 1.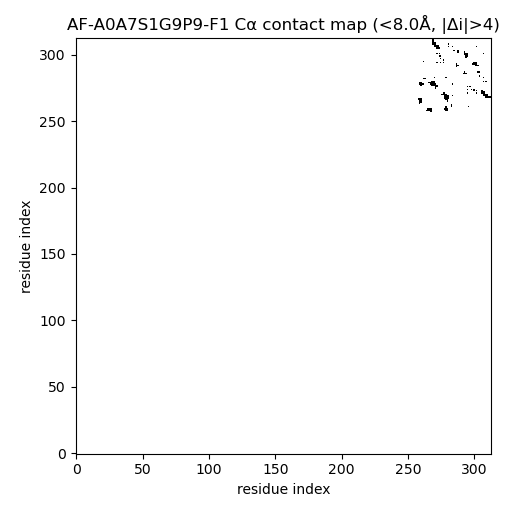00 89.75 276 TYR A O 1
ATOM 2084 N N . HIS A 1 277 ? 77.006 67.026 -140.038 1.00 92.06 277 HIS A N 1
ATOM 2085 C CA . HIS A 1 277 ? 78.137 66.362 -139.399 1.00 92.06 277 HIS A CA 1
ATOM 2086 C C . HIS A 1 277 ? 77.705 65.710 -138.080 1.00 92.06 277 HIS A C 1
ATOM 2088 O O . HIS A 1 277 ? 77.045 66.343 -137.249 1.00 92.06 277 HIS A O 1
ATOM 2094 N N . LEU A 1 278 ? 78.122 64.455 -137.904 1.00 90.31 278 LEU A N 1
ATOM 2095 C CA . LEU A 1 278 ? 77.785 63.595 -136.774 1.00 90.31 278 LEU A CA 1
ATOM 2096 C C . LEU A 1 278 ? 78.900 63.587 -135.725 1.00 90.31 278 LEU A C 1
ATOM 2098 O O . LEU A 1 278 ? 80.077 63.423 -136.042 1.00 90.31 278 LEU A O 1
ATOM 2102 N N . PHE A 1 279 ? 78.508 63.720 -134.463 1.00 92.31 279 PHE A N 1
ATOM 2103 C CA . PHE A 1 279 ? 79.383 63.662 -133.295 1.00 92.31 279 PHE A CA 1
ATOM 2104 C C . PHE A 1 279 ? 78.631 62.992 -132.137 1.00 92.31 279 PHE A C 1
ATOM 2106 O O . PHE A 1 279 ? 77.454 62.650 -132.260 1.00 92.31 279 PHE A O 1
ATOM 2113 N N . CYS A 1 280 ? 79.281 62.783 -130.994 1.00 92.75 280 CYS A N 1
ATOM 2114 C CA . CYS A 1 280 ? 78.544 62.416 -129.789 1.00 92.75 280 CYS A CA 1
ATOM 2115 C C . CYS A 1 280 ? 77.860 63.655 -129.190 1.00 92.75 280 CYS A C 1
ATOM 2117 O O . CYS A 1 280 ? 78.389 64.772 -129.246 1.00 92.75 280 CYS A O 1
ATOM 2119 N N . ARG A 1 281 ? 76.688 63.446 -128.590 1.00 90.50 281 ARG A N 1
ATOM 2120 C CA . ARG A 1 281 ? 75.848 64.482 -127.987 1.00 90.50 281 ARG A CA 1
ATOM 2121 C C . ARG A 1 281 ? 76.620 65.319 -126.968 1.00 90.50 281 ARG A C 1
ATOM 2123 O O . ARG A 1 281 ? 76.583 66.543 -127.042 1.00 90.50 281 ARG A O 1
ATOM 2130 N N . GLY A 1 282 ? 77.423 64.668 -126.122 1.00 89.44 282 GLY A N 1
ATOM 2131 C CA . GLY A 1 282 ? 78.272 65.345 -125.139 1.00 89.44 282 GLY A CA 1
ATOM 2132 C C . GLY A 1 282 ? 79.230 66.367 -125.763 1.00 89.44 282 GLY A C 1
ATOM 2133 O O . GLY A 1 282 ? 79.337 67.486 -125.272 1.00 89.44 282 GLY A O 1
ATOM 2134 N N . CYS A 1 283 ? 79.868 66.050 -126.897 1.00 91.44 283 CYS A N 1
ATOM 2135 C CA . CYS A 1 283 ? 80.786 66.986 -127.555 1.00 91.44 283 CYS A CA 1
ATOM 2136 C C . CYS A 1 283 ? 80.081 68.190 -128.199 1.00 91.44 283 CYS A C 1
ATOM 2138 O O . CYS A 1 283 ? 80.670 69.273 -128.267 1.00 91.44 283 CYS A O 1
ATOM 2140 N N . LEU A 1 284 ? 78.849 68.024 -128.689 1.00 90.81 284 LEU A N 1
ATOM 2141 C CA . LEU A 1 284 ? 78.073 69.133 -129.252 1.00 90.81 284 LEU A CA 1
ATOM 2142 C C . LEU A 1 284 ? 77.495 70.028 -128.157 1.00 90.81 284 LEU A C 1
ATOM 2144 O O . LEU A 1 284 ? 77.659 71.248 -128.228 1.00 90.81 284 LEU A O 1
ATOM 2148 N N . ASP A 1 285 ? 76.916 69.436 -127.114 1.00 89.50 285 ASP A N 1
ATOM 2149 C CA . ASP A 1 285 ? 76.344 70.173 -125.987 1.00 89.50 285 ASP A CA 1
ATOM 2150 C C . ASP A 1 285 ? 77.426 70.973 -125.236 1.00 89.50 285 ASP A C 1
ATOM 2152 O O . ASP A 1 285 ? 77.204 72.127 -124.860 1.00 89.50 285 ASP A O 1
ATOM 2156 N N . ASP A 1 286 ? 78.643 70.434 -125.109 1.00 90.38 286 ASP A N 1
ATOM 2157 C CA . ASP A 1 286 ? 79.801 71.145 -124.553 1.00 90.38 286 ASP A CA 1
ATOM 2158 C C . ASP A 1 286 ? 80.168 72.406 -125.340 1.00 90.38 286 ASP A C 1
ATOM 2160 O O . ASP A 1 286 ? 80.480 73.450 -124.754 1.00 90.38 286 ASP A O 1
ATOM 2164 N N . ARG A 1 287 ? 80.100 72.344 -126.672 1.00 90.31 287 ARG A N 1
ATOM 2165 C CA . ARG A 1 287 ? 80.377 73.499 -127.537 1.00 90.31 287 ARG A CA 1
ATOM 2166 C C . ARG A 1 287 ? 79.281 74.550 -127.458 1.00 90.31 287 ARG A C 1
ATOM 2168 O O . ARG A 1 287 ? 79.592 75.740 -127.365 1.00 90.31 287 ARG A O 1
ATOM 2175 N N . VAL A 1 288 ? 78.018 74.124 -127.437 1.00 87.00 288 VAL A N 1
ATOM 2176 C CA . VAL A 1 288 ? 76.869 75.020 -127.250 1.00 87.00 288 VAL A CA 1
ATOM 2177 C C . VAL A 1 288 ? 76.964 75.734 -125.899 1.00 87.00 288 VAL A C 1
ATOM 2179 O O . VAL A 1 288 ? 76.805 76.958 -125.849 1.00 87.00 288 VAL A O 1
ATOM 2182 N N . ARG A 1 289 ? 77.304 74.999 -124.830 1.00 89.31 289 ARG A N 1
ATOM 2183 C CA . ARG A 1 289 ? 77.465 75.522 -123.464 1.00 89.31 289 ARG A CA 1
ATOM 2184 C C . ARG A 1 289 ? 78.609 76.526 -123.349 1.00 89.31 289 ARG A C 1
ATOM 2186 O O . ARG A 1 289 ? 78.422 77.597 -122.781 1.00 89.31 289 ARG A O 1
ATOM 2193 N N . ARG A 1 290 ? 79.770 76.241 -123.951 1.00 89.94 290 ARG A N 1
ATOM 2194 C CA . ARG A 1 290 ? 80.929 77.160 -123.984 1.00 89.94 290 ARG A CA 1
ATOM 2195 C C . ARG A 1 290 ? 80.772 78.318 -124.983 1.00 89.94 290 ARG A C 1
ATOM 2197 O O . ARG A 1 290 ? 81.734 79.037 -125.232 1.00 89.94 290 ARG A O 1
ATOM 2204 N N . ARG A 1 291 ? 79.586 78.485 -125.585 1.00 83.69 291 ARG A N 1
ATOM 2205 C CA . ARG A 1 291 ? 79.277 79.468 -126.641 1.00 83.69 291 ARG A CA 1
ATOM 2206 C C . ARG A 1 291 ? 80.203 79.384 -127.869 1.00 83.69 291 ARG A C 1
ATOM 2208 O O . ARG A 1 291 ? 80.193 80.286 -128.701 1.00 83.69 291 ARG A O 1
ATOM 2215 N N . ASN A 1 292 ? 80.932 78.279 -128.051 1.00 85.88 292 ASN A N 1
ATOM 2216 C CA . ASN A 1 292 ? 81.747 78.019 -129.240 1.00 85.88 292 ASN A CA 1
ATOM 2217 C C . ASN A 1 292 ? 80.917 77.272 -130.292 1.00 85.88 292 ASN A C 1
ATOM 2219 O O . ASN A 1 292 ? 81.153 76.108 -130.621 1.00 85.88 292 ASN A O 1
ATOM 2223 N N . ARG A 1 293 ? 79.890 77.968 -130.777 1.00 87.31 293 ARG A N 1
ATOM 2224 C CA . ARG A 1 293 ? 78.806 77.473 -131.633 1.00 87.31 293 ARG A CA 1
ATOM 2225 C C . ARG A 1 293 ? 79.223 77.287 -133.096 1.00 87.31 293 ARG A C 1
ATOM 2227 O O . ARG A 1 293 ? 78.533 77.743 -133.998 1.00 87.31 293 ARG A O 1
ATOM 2234 N N . LYS A 1 294 ? 80.371 76.647 -133.339 1.00 88.69 294 LYS A N 1
ATOM 2235 C CA . LYS A 1 294 ? 80.895 76.295 -134.670 1.00 88.69 294 LYS A CA 1
ATOM 2236 C C . LYS A 1 294 ? 81.124 74.787 -134.767 1.00 88.69 294 LYS A C 1
ATOM 2238 O O . LYS A 1 294 ? 81.749 74.193 -133.881 1.00 88.69 294 LYS A O 1
ATOM 2243 N N . CYS A 1 295 ? 80.622 74.172 -135.838 1.00 90.00 295 CYS A N 1
ATOM 2244 C CA . CYS A 1 295 ? 80.739 72.737 -136.092 1.00 90.00 295 CYS A CA 1
ATOM 2245 C C . CYS A 1 295 ? 82.219 72.302 -136.073 1.00 90.00 295 CYS A C 1
ATOM 2247 O O . CYS A 1 295 ? 83.022 72.914 -136.777 1.00 90.00 295 CYS A O 1
ATOM 2249 N N . PRO A 1 296 ? 82.604 71.250 -135.323 1.00 88.94 296 PRO A N 1
ATOM 2250 C CA . PRO A 1 296 ? 83.981 70.752 -135.318 1.00 88.94 296 PRO A CA 1
ATOM 2251 C C . PRO A 1 296 ? 84.491 70.313 -136.698 1.00 88.94 296 PRO A C 1
ATOM 2253 O O . PRO A 1 296 ? 85.685 70.404 -136.950 1.00 88.94 296 PRO A O 1
ATOM 2256 N N . GLY A 1 297 ? 83.597 69.841 -137.574 1.00 87.38 297 GLY A N 1
ATOM 2257 C CA . GLY A 1 297 ? 83.956 69.292 -138.885 1.00 87.38 297 GLY A CA 1
ATOM 2258 C C . GLY A 1 297 ? 84.110 70.342 -139.985 1.00 87.38 297 GLY A C 1
ATOM 2259 O O . GLY A 1 297 ? 85.000 70.227 -140.816 1.00 87.38 297 GLY A O 1
ATOM 2260 N N . CYS A 1 298 ? 83.268 71.381 -139.995 1.00 90.62 298 CYS A N 1
ATOM 2261 C CA . CYS A 1 298 ? 83.243 72.369 -141.088 1.00 90.62 298 CYS A CA 1
ATOM 2262 C C . CYS A 1 298 ? 83.167 73.834 -140.637 1.00 90.62 298 CYS A C 1
ATOM 2264 O O . CYS A 1 298 ? 82.974 74.721 -141.462 1.00 90.62 298 CYS A O 1
ATOM 2266 N N . ALA A 1 299 ? 83.246 74.101 -139.332 1.00 86.75 299 ALA A N 1
ATOM 2267 C CA . ALA A 1 299 ? 83.180 75.431 -138.721 1.00 86.75 299 ALA A CA 1
ATOM 2268 C C . ALA A 1 299 ? 81.900 76.259 -138.983 1.00 86.75 299 ALA A C 1
ATOM 2270 O O . ALA A 1 299 ? 81.814 77.391 -138.500 1.00 86.75 299 ALA A O 1
ATOM 2271 N N . LYS A 1 300 ? 80.876 75.710 -139.660 1.00 88.62 300 LYS A N 1
ATOM 2272 C CA . LYS A 1 300 ? 79.553 76.348 -139.791 1.00 88.62 300 LYS A CA 1
ATOM 2273 C C . LYS A 1 300 ? 78.927 76.602 -138.418 1.00 88.62 300 LYS A C 1
ATOM 2275 O O . LYS A 1 300 ? 79.021 75.757 -137.526 1.00 88.62 300 LYS A O 1
ATOM 2280 N N . GLY A 1 301 ? 78.298 77.766 -138.260 1.00 86.81 301 GLY A N 1
ATOM 2281 C CA . GLY A 1 301 ? 77.608 78.142 -137.028 1.00 86.81 301 GLY A CA 1
ATOM 2282 C C . GLY A 1 301 ? 76.393 77.250 -136.753 1.00 86.81 301 GLY A C 1
ATOM 2283 O O . GLY A 1 301 ? 75.675 76.922 -137.695 1.00 86.81 301 GLY A O 1
ATOM 2284 N N . PHE A 1 302 ? 76.164 76.856 -135.496 1.00 90.19 302 PHE A N 1
ATOM 2285 C CA . PHE A 1 302 ? 74.979 76.084 -135.094 1.00 90.19 302 PHE A CA 1
ATOM 2286 C C . PHE A 1 302 ? 74.478 76.451 -133.687 1.00 90.19 302 PHE A C 1
ATOM 2288 O O . PHE A 1 302 ? 75.272 76.756 -132.796 1.00 90.19 302 PHE A O 1
ATOM 2295 N N . GLY A 1 303 ? 73.160 76.446 -133.486 1.00 85.94 303 GLY A N 1
ATOM 2296 C CA . GLY A 1 303 ? 72.495 76.672 -132.199 1.00 85.94 303 GLY A CA 1
ATOM 2297 C C . GLY A 1 303 ? 72.207 75.382 -131.425 1.00 85.94 303 GLY A C 1
ATOM 2298 O O . GLY A 1 303 ? 72.451 74.285 -131.916 1.00 85.94 303 GLY A O 1
ATOM 2299 N N . ALA A 1 304 ? 71.670 75.513 -130.206 1.00 85.19 304 ALA A N 1
ATOM 2300 C CA . ALA A 1 304 ? 71.222 74.361 -129.410 1.00 85.19 304 ALA A CA 1
ATOM 2301 C C . ALA A 1 304 ? 70.108 73.577 -130.127 1.00 85.19 304 ALA A C 1
ATOM 2303 O O . ALA A 1 304 ? 70.140 72.350 -130.156 1.00 85.19 304 ALA A O 1
ATOM 2304 N N . ASP A 1 305 ? 69.194 74.303 -130.774 1.00 87.44 305 ASP A N 1
ATOM 2305 C CA . ASP A 1 305 ? 68.057 73.741 -131.512 1.00 87.44 305 ASP A CA 1
ATOM 2306 C C . ASP A 1 305 ? 68.475 73.024 -132.804 1.00 87.44 305 ASP A C 1
ATOM 2308 O O . ASP A 1 305 ? 67.694 72.277 -133.379 1.00 87.44 305 ASP A O 1
ATOM 2312 N N . ASP A 1 306 ? 69.720 73.208 -133.255 1.00 88.62 306 ASP A N 1
ATOM 2313 C CA . ASP A 1 306 ? 70.250 72.536 -134.442 1.00 88.62 306 ASP A CA 1
ATOM 2314 C C . ASP A 1 306 ? 70.878 71.166 -134.112 1.00 88.62 306 ASP A C 1
ATOM 2316 O O . ASP A 1 306 ? 71.358 70.480 -135.017 1.00 88.62 306 ASP A O 1
ATOM 2320 N N . VAL A 1 307 ? 70.919 70.760 -132.833 1.00 88.81 307 VAL A N 1
ATOM 2321 C CA . VAL A 1 307 ? 71.518 69.493 -132.381 1.00 88.81 307 VAL A CA 1
ATOM 2322 C C . VAL A 1 307 ? 70.437 68.454 -132.097 1.00 88.81 307 VAL A C 1
ATOM 2324 O O . VAL A 1 307 ? 69.776 68.469 -131.055 1.00 88.81 307 VAL A O 1
ATOM 2327 N N . HIS A 1 308 ? 70.324 67.474 -132.990 1.00 89.00 308 HIS A N 1
ATOM 2328 C CA . HIS A 1 308 ? 69.373 66.373 -132.852 1.00 89.00 308 HIS A CA 1
ATOM 2329 C C . HIS A 1 308 ? 70.086 65.049 -132.594 1.00 89.00 308 HIS A C 1
ATOM 2331 O O . HIS A 1 308 ? 71.106 64.750 -133.212 1.00 89.00 308 HIS A O 1
ATOM 2337 N N . THR A 1 309 ? 69.544 64.254 -131.673 1.00 88.88 309 THR A N 1
ATOM 2338 C CA . THR A 1 309 ? 70.046 62.908 -131.368 1.00 88.88 309 THR A CA 1
ATOM 2339 C C . THR A 1 309 ? 69.668 61.948 -132.495 1.00 88.88 309 THR A C 1
ATOM 2341 O O . THR A 1 309 ? 68.541 61.976 -132.983 1.00 88.88 309 THR A O 1
ATOM 2344 N N . VAL A 1 310 ? 70.613 61.105 -132.903 1.00 87.38 310 VAL A N 1
ATOM 2345 C CA . VAL A 1 310 ? 70.449 60.075 -133.933 1.00 87.38 310 VAL A CA 1
ATOM 2346 C C . VAL A 1 310 ? 70.610 58.712 -133.271 1.00 87.38 310 VAL A C 1
ATOM 2348 O O . VAL A 1 310 ? 71.566 58.497 -132.525 1.00 87.38 310 VAL A O 1
ATOM 2351 N N . TYR A 1 311 ? 69.682 57.802 -133.556 1.00 83.56 311 TYR A N 1
ATOM 2352 C CA . TYR A 1 311 ? 69.715 56.418 -133.094 1.00 83.56 311 TYR A CA 1
ATOM 2353 C C . TYR A 1 311 ? 69.981 55.505 -134.294 1.00 83.56 311 TYR A C 1
ATOM 2355 O O . TYR A 1 311 ? 69.286 55.602 -135.303 1.00 83.56 311 TYR A O 1
ATOM 2363 N N . PHE A 1 312 ? 70.996 54.646 -134.186 1.00 79.62 312 PHE A N 1
ATOM 2364 C CA . PHE A 1 312 ? 71.263 53.579 -135.150 1.00 79.62 312 PHE A CA 1
ATOM 2365 C C . PHE A 1 312 ? 70.583 52.312 -134.617 1.00 79.62 312 PHE A C 1
ATOM 2367 O O . PHE A 1 312 ? 70.935 51.859 -133.527 1.00 79.62 312 PHE A O 1
ATOM 2374 N N . GLY A 1 313 ? 69.553 51.837 -135.321 1.00 51.84 313 GLY A N 1
ATOM 2375 C CA . GLY A 1 313 ? 68.851 50.580 -135.037 1.00 51.84 313 GLY A CA 1
ATOM 2376 C C . GLY A 1 313 ? 69.433 49.411 -135.813 1.00 51.84 313 GLY A C 1
ATOM 2377 O O . GLY A 1 313 ? 70.077 49.673 -136.855 1.00 51.84 313 GLY A O 1
#

Organism: NCBI:txid1486930

Nearest PDB structures (foldseek):
  4r7e-assembly1_A-2  TM=9.073E-01  e=1.941E-07  Saccharomyces cerevisiae
  5trb-assembly1_A-2  TM=9.564E-01  e=7.318E-07  Homo sapiens
  8ieg-assembly1_B  TM=9.210E-01  e=4.304E-07  Saccharomyces cerevisiae S288C
  8guj-assembly1_L  TM=9.471E-01  e=1.980E-06  Homo sapiens
  8iej-assembly1_M  TM=9.748E-01  e=3.599E-06  Homo sapiens

Radius of gyration: 116.88 Å; Cα contacts (8 Å, |Δi|>4): 93; chains: 1; bounding box: 198×101×295 Å

Mean predicted aligned error: 18.97 Å

InterPro domains:
  IPR001841 Zinc finger, RING-type [PS50089] (260-298)
  IPR001841 Zinc finger, RING-type [SM00184] (260-298)
  IPR013083 Zinc finger, RING/FYVE/PHD-type [G3DSA:3.30.40.10] (240-313)
  IPR013956 E3 ubiquitin ligase Bre1 [PTHR23163] (11-312)
  IPR017907 Zinc finger, RING-type, conserved site [PS00518] (275-284)
  IPR018957 Zinc finger, C3HC4 RING-type [PF00097] (260-298)

Foldseek 3Di:
DCVVVVVVVVVVVVVVVVVVVVVVVVVVVVVVVVVVVVVVVVVVVVVVVVVVVVVVVVVVVVVVVVVVVVVVVVVVVVVVVVVVVVVVVVVVVVVVVVVVVVVVVVVVVVVVVVVVVVVVVVVVVVVVVVVVVVVVVVVVVVVVVVVVVVVVVVVVVVVVVVVVVVVVVVVVVVVVVVVVVVVVVVVVVVVVVVVVVVVVVVVVVVVVVVVVVVVVVVVVVVVVVVVVVVVVVVVCVPDDDDDDPVVVVVVVVVLQVQAFPVPSPDGFFKAQQVVRDTGNPVVQVVCQVVVVQADPVHGDGGHPVRIDTHDDD

Secondary structure (DSSP, 8-state):
-HHHHHHHHHHHHHHHHHHHHHHHHHHHHHHHHHHHHHHHHHHHHHHHHHHHHHHHHHHHHHHHHHHHHHHHHHHHHHHHHHHHHHHHHHHHHHHHHHHHHHHHHHHHHHHHHHHHHHHHHHHHHHHHHHHHHHHHHHHHHHHHHHHHHHHHHHHHHHHHHHHHHHHHHHHHHHHHHHHHHHHHHHHHHHHHHHHHHHHHHHHHHHHHHHHHHHHHHHHHHHHHHHHHHHHHHHHHTS-PPP--HHHHHHHHHHHHHTB-TTTSSSBP-EEETTT--EE-HHHHHHHHHTT--B-TTT--B--GGGEEE----

pLDDT: mean 88.69, std 12.42, range [33.47, 98.0]

Solvent-accessible surface area (backbone atoms only — not comparable to full-atom values): 16869 Å² total; per-residue (Å²): 120,70,66,61,58,48,53,52,52,50,52,50,50,51,51,51,51,52,48,52,50,48,52,50,52,49,50,51,51,51,48,53,49,53,50,49,52,50,51,48,53,51,52,52,50,52,50,51,51,50,51,52,54,51,51,54,48,51,51,52,50,52,51,52,51,54,51,49,53,54,48,52,52,49,49,54,50,50,54,51,53,53,51,52,50,52,52,50,52,51,53,51,52,54,51,50,51,53,50,52,52,51,51,51,52,49,51,50,53,50,52,51,51,54,53,51,49,53,52,50,53,52,50,51,54,50,50,54,52,50,53,53,50,52,55,50,50,50,53,50,51,55,50,50,52,50,53,50,54,50,50,53,51,51,52,51,52,51,50,54,50,52,52,52,52,50,52,53,51,49,53,50,51,54,50,51,52,53,50,49,53,53,46,53,56,48,51,53,50,47,53,54,49,52,50,53,52,52,51,54,54,50,52,53,49,53,55,48,52,51,51,49,51,51,50,51,50,50,55,51,48,52,51,49,47,56,48,51,52,51,50,49,58,56,53,59,74,74,56,89,79,87,82,62,75,65,59,58,51,51,50,55,53,54,57,56,72,45,28,7,85,87,75,65,72,48,53,48,33,17,31,34,74,85,75,67,56,64,26,26,52,68,66,51,52,52,27,49,72,70,67,51,36,44,40,92,88,75,58,50,73,53,59,73,91,32,58,44,77,50,83,89,130

Sequence (313 aa):
DAAVAARIAEAAREAEELSKQLATARGTAARNRAEAEKAQTAVDAARAELAVVTEERDELMSEVEAISGAHEDMQGQNAKLLAQARDREAELRTLQSAVAEAAAAKEQAASEAAASTRKADEASALVLAMEAEAAQLHKYCTSIEHARHVAEKVAAEEHMGAEAARLQAQQSTDAVEKLRHALEMMEEKLSTSAGVVADVRADQRRVGDEADEARHSIADLERKLGKAERTLKKALKRKGLPMDKEQQQQFAALQKLLKCSVCQENYVNATITKCYHLFCRGCLDDRVRRRNRKCPGCAKGFGADDVHTVYFG